Protein AF-A0A4V3A5I4-F1 (afdb_monomer_lite)

Sequence (228 aa):
MSAGDNVRNELSEIGFSGAKYTRLRTVLQQARDGVLAADWRDHLVTQYDGSDPRLRVQADAEFTALTALQNMPPAPWEPGEAPNWKAALDSWYVTARNLHGEYFLSNMEQMCKQLAVGEKILRLPSESGGLDQGYVIGTVADADRMRDKGRRLHTHQYIVERTRLTAYYLAGLAAGGLDVDWVSWYRAEAATWPEDQPDRARVEQGLTRAPFRAVMQKLPGYWRAPTP

Secondary structure (DSSP, 8-state):
--HHHHHHHHHHHHHHHHHHHHHHHHHHHHHHHT---TTTTTT---S--S-SGGGHHHHHHHHHHHHHHHTSPP-TTSTTT-SSHHHHHHHHHHHHHHHHHHHHHHHHHHHHHHHHHHHHHTHHHHHHT---HHHIIIIIHHHHHHHHHHHHHHHHHHHHHHHHHHHHHHHHHHHTT----HHHHHHHHHHTS-TT-HHHHHHHHHHHSHHHHHHHS---GGGS----

Structure (mmCIF, N/CA/C/O backbone):
data_AF-A0A4V3A5I4-F1
#
_entry.id   AF-A0A4V3A5I4-F1
#
loop_
_atom_site.group_PDB
_atom_site.id
_atom_site.type_symbol
_atom_site.label_atom_id
_atom_site.label_alt_id
_atom_site.label_comp_id
_atom_site.label_asym_id
_atom_site.label_entity_id
_atom_site.label_seq_id
_atom_site.pdbx_PDB_ins_code
_atom_site.Cartn_x
_atom_site.Cartn_y
_atom_site.Cartn_z
_atom_site.occupancy
_atom_site.B_iso_or_equiv
_atom_site.auth_seq_id
_atom_site.auth_comp_id
_atom_site.auth_asym_id
_atom_site.auth_atom_id
_atom_site.pdbx_PDB_model_num
ATOM 1 N N . MET A 1 1 ? 30.340 15.214 -11.565 1.00 50.59 1 MET A N 1
ATOM 2 C CA . MET A 1 1 ? 29.638 13.942 -11.293 1.00 50.59 1 MET A CA 1
ATOM 3 C C . MET A 1 1 ? 29.855 13.027 -12.482 1.00 50.59 1 MET A C 1
ATOM 5 O O . MET A 1 1 ? 29.590 13.465 -13.596 1.00 50.59 1 MET A O 1
ATOM 9 N N . SER A 1 2 ? 30.411 11.831 -12.282 1.00 66.62 2 SER A N 1
ATOM 10 C CA . SER A 1 2 ? 30.611 10.881 -13.383 1.00 66.62 2 SER A CA 1
ATOM 11 C C . SER A 1 2 ? 29.296 10.171 -13.739 1.00 66.62 2 SER A C 1
ATOM 13 O O . SER A 1 2 ? 28.376 10.116 -12.923 1.00 66.62 2 SER A O 1
ATOM 15 N N . ALA A 1 3 ? 29.196 9.596 -14.942 1.00 58.84 3 ALA A N 1
ATOM 16 C CA . ALA A 1 3 ? 28.030 8.796 -15.339 1.00 58.84 3 ALA A CA 1
ATOM 17 C C . ALA A 1 3 ? 27.798 7.587 -14.404 1.00 58.84 3 ALA A C 1
ATOM 19 O O . ALA A 1 3 ? 26.655 7.195 -14.180 1.00 58.84 3 ALA A O 1
ATOM 20 N N . GLY A 1 4 ? 28.869 7.041 -13.813 1.00 56.59 4 GLY A N 1
ATOM 21 C CA . GLY A 1 4 ? 28.789 5.962 -12.825 1.00 56.59 4 GLY A CA 1
ATOM 22 C C . GLY A 1 4 ? 28.195 6.403 -11.484 1.00 56.59 4 GLY A C 1
ATOM 23 O O . GLY A 1 4 ? 27.440 5.643 -10.880 1.00 56.59 4 GLY A O 1
ATOM 24 N N . ASP A 1 5 ? 28.467 7.637 -11.048 1.00 63.81 5 ASP A N 1
ATOM 25 C CA . ASP A 1 5 ? 27.893 8.188 -9.810 1.00 63.81 5 ASP A CA 1
ATOM 26 C C . ASP A 1 5 ? 26.388 8.437 -9.960 1.00 63.81 5 ASP A C 1
ATOM 28 O O . ASP A 1 5 ? 25.620 8.180 -9.036 1.00 63.81 5 ASP A O 1
ATOM 32 N N . ASN A 1 6 ? 25.952 8.874 -11.147 1.00 66.81 6 ASN A N 1
ATOM 33 C CA . ASN A 1 6 ? 24.539 9.129 -11.420 1.00 66.81 6 ASN A CA 1
ATOM 34 C C . ASN A 1 6 ? 23.709 7.833 -11.414 1.00 66.81 6 ASN A C 1
ATOM 36 O O . ASN A 1 6 ? 22.670 7.771 -10.766 1.00 66.81 6 ASN A O 1
ATOM 40 N N . VAL A 1 7 ? 24.212 6.766 -12.050 1.00 63.97 7 VAL A N 1
ATOM 41 C CA . VAL A 1 7 ? 23.551 5.445 -12.044 1.00 63.97 7 VAL A CA 1
ATOM 42 C C . VAL A 1 7 ? 23.481 4.861 -10.630 1.00 63.97 7 VAL A C 1
ATOM 44 O O . VAL A 1 7 ? 22.473 4.266 -10.256 1.00 63.97 7 VAL A O 1
ATOM 47 N N . ARG A 1 8 ? 24.530 5.036 -9.816 1.00 65.69 8 ARG A N 1
ATOM 48 C CA . ARG A 1 8 ? 24.535 4.559 -8.426 1.00 65.69 8 ARG A CA 1
ATOM 49 C C . ARG A 1 8 ? 23.506 5.296 -7.564 1.00 65.69 8 ARG A C 1
ATOM 51 O O . ARG A 1 8 ? 22.817 4.642 -6.785 1.00 65.69 8 ARG A O 1
ATOM 58 N N . ASN A 1 9 ? 23.381 6.613 -7.720 1.00 73.06 9 ASN A N 1
ATOM 59 C CA . ASN A 1 9 ? 22.381 7.405 -7.001 1.00 73.06 9 ASN A CA 1
ATOM 60 C C . ASN A 1 9 ? 20.953 7.007 -7.396 1.00 73.06 9 ASN A C 1
ATOM 62 O O . ASN A 1 9 ? 20.140 6.749 -6.515 1.00 73.06 9 ASN A O 1
ATOM 66 N N . GLU A 1 10 ? 20.673 6.849 -8.693 1.00 71.06 10 GLU A N 1
ATOM 67 C CA . GLU A 1 10 ? 19.360 6.393 -9.174 1.00 71.06 10 GLU A CA 1
ATOM 68 C C . GLU A 1 10 ? 19.000 4.996 -8.634 1.00 71.06 10 GLU A C 1
ATOM 70 O O . GLU A 1 10 ? 17.888 4.776 -8.155 1.00 71.06 10 GLU A O 1
ATOM 75 N N . LEU A 1 11 ? 19.945 4.047 -8.646 1.00 69.94 11 LEU A N 1
ATOM 76 C CA . LEU A 1 11 ? 19.731 2.709 -8.078 1.00 69.94 11 LEU A CA 1
ATOM 77 C C . LEU A 1 11 ? 19.474 2.745 -6.564 1.00 69.94 11 LEU A C 1
ATOM 79 O O . LEU A 1 11 ? 18.664 1.960 -6.067 1.00 69.94 11 LEU A O 1
ATOM 83 N N . SER A 1 12 ? 20.135 3.656 -5.849 1.00 78.56 12 SER A N 1
ATOM 84 C CA . SER A 1 12 ? 19.925 3.869 -4.416 1.00 78.56 12 SER A CA 1
ATOM 85 C C . SER A 1 12 ? 18.534 4.444 -4.127 1.00 78.56 12 SER A C 1
ATOM 87 O O . SER A 1 12 ? 17.826 3.925 -3.268 1.00 78.56 12 SER A O 1
ATOM 89 N N . GLU A 1 13 ? 18.083 5.442 -4.894 1.00 82.81 13 GLU A N 1
ATOM 90 C CA . GLU A 1 13 ? 16.742 6.035 -4.763 1.00 82.81 13 GLU A CA 1
ATOM 91 C C . GLU A 1 13 ? 15.628 5.007 -5.011 1.00 82.81 13 GLU A C 1
ATOM 93 O O . GLU A 1 13 ? 14.669 4.922 -4.240 1.00 82.81 13 GLU A O 1
ATOM 98 N N . ILE A 1 14 ? 15.769 4.174 -6.048 1.00 81.50 14 ILE A N 1
ATOM 99 C CA . ILE A 1 14 ? 14.811 3.098 -6.349 1.00 81.50 14 ILE A CA 1
ATOM 100 C C . ILE A 1 14 ? 14.791 2.066 -5.222 1.00 81.50 14 ILE A C 1
ATOM 102 O O . ILE A 1 14 ? 13.716 1.668 -4.759 1.00 81.50 14 ILE A O 1
ATOM 106 N N . GLY A 1 15 ? 15.978 1.635 -4.784 1.00 84.38 15 GLY A N 1
ATOM 107 C CA . GLY A 1 15 ? 16.130 0.701 -3.675 1.00 84.38 15 GLY A CA 1
ATOM 108 C C . GLY A 1 15 ? 15.464 1.233 -2.409 1.00 84.38 15 GLY A C 1
ATOM 109 O O . GLY A 1 15 ? 14.700 0.514 -1.768 1.00 84.38 15 GLY A O 1
ATOM 110 N N . PHE A 1 16 ? 15.669 2.516 -2.109 1.00 90.56 16 PHE A N 1
ATOM 111 C CA . PHE A 1 16 ? 15.118 3.186 -0.940 1.00 90.56 16 PHE A CA 1
ATOM 112 C C . PHE A 1 16 ? 13.589 3.244 -1.004 1.00 90.56 16 PHE A C 1
ATOM 114 O O . PHE A 1 16 ? 12.919 2.772 -0.082 1.00 90.56 16 PHE A O 1
ATOM 121 N N . SER A 1 17 ? 13.023 3.758 -2.101 1.00 91.31 17 SER A N 1
ATOM 122 C CA . SER A 1 17 ? 11.569 3.865 -2.283 1.00 91.31 17 SER A CA 1
ATOM 123 C C . SER A 1 17 ? 10.885 2.498 -2.216 1.00 91.31 17 SER A C 1
ATOM 125 O O . SER A 1 17 ? 9.853 2.351 -1.556 1.00 91.31 17 SER A O 1
ATOM 127 N N . GLY A 1 18 ? 11.470 1.477 -2.851 1.00 91.44 18 GLY A N 1
ATOM 128 C CA . GLY A 1 18 ? 10.960 0.105 -2.822 1.00 91.44 18 GLY A CA 1
ATOM 129 C C . GLY A 1 18 ? 11.027 -0.541 -1.439 1.00 91.44 18 GLY A C 1
ATOM 130 O O . GLY A 1 18 ? 10.044 -1.147 -0.995 1.00 91.44 18 GLY A O 1
ATOM 131 N N . ALA A 1 19 ? 12.149 -0.381 -0.733 1.00 92.25 19 ALA A N 1
ATOM 132 C CA . ALA A 1 19 ? 12.328 -0.895 0.620 1.00 92.25 19 ALA A CA 1
ATOM 133 C C . ALA A 1 19 ? 11.359 -0.220 1.602 1.00 92.25 19 ALA A C 1
ATOM 135 O O . ALA A 1 19 ? 10.607 -0.910 2.298 1.00 92.25 19 ALA A O 1
ATOM 136 N N . LYS A 1 20 ? 11.289 1.120 1.592 1.00 94.88 20 LYS A N 1
ATOM 137 C CA . LYS A 1 20 ? 10.364 1.903 2.426 1.00 94.88 20 LYS A CA 1
ATOM 138 C C . LYS A 1 20 ? 8.914 1.482 2.184 1.00 94.88 20 LYS A C 1
ATOM 140 O O . LYS A 1 20 ? 8.205 1.179 3.143 1.00 94.88 20 LYS A O 1
ATOM 145 N N . TYR A 1 21 ? 8.487 1.410 0.918 1.00 95.25 21 TYR A N 1
ATOM 146 C CA . TYR A 1 21 ? 7.134 0.982 0.552 1.00 95.25 21 TYR A CA 1
ATOM 147 C C . TYR A 1 21 ? 6.816 -0.417 1.083 1.00 95.25 21 TYR A C 1
ATOM 149 O O . TYR A 1 21 ? 5.801 -0.612 1.748 1.00 95.25 21 TYR A O 1
ATOM 157 N N . THR A 1 22 ? 7.699 -1.388 0.843 1.00 93.50 22 THR A N 1
ATOM 158 C CA . THR A 1 22 ? 7.480 -2.788 1.233 1.00 93.50 22 THR A CA 1
ATOM 159 C C . THR A 1 22 ? 7.334 -2.947 2.746 1.00 93.50 22 THR A C 1
ATOM 161 O O . THR A 1 22 ? 6.415 -3.629 3.215 1.00 93.50 22 THR A O 1
ATOM 164 N N . ARG A 1 23 ? 8.218 -2.305 3.516 1.00 94.88 23 ARG A N 1
ATOM 165 C CA . ARG A 1 23 ? 8.232 -2.394 4.981 1.00 94.88 23 ARG A CA 1
ATOM 166 C C . ARG A 1 23 ? 7.038 -1.661 5.589 1.00 94.88 23 ARG A C 1
ATOM 168 O O . ARG A 1 23 ? 6.257 -2.282 6.307 1.00 94.88 23 ARG A O 1
ATOM 175 N N . LEU A 1 24 ? 6.821 -0.392 5.235 1.00 97.00 24 LEU A N 1
ATOM 176 C CA . LEU A 1 24 ? 5.735 0.390 5.829 1.00 97.00 24 LEU A CA 1
ATOM 177 C C . LEU A 1 24 ? 4.351 -0.121 5.411 1.00 97.00 24 LEU A C 1
ATOM 179 O O . LEU A 1 24 ? 3.441 -0.136 6.233 1.00 97.00 24 LEU A O 1
ATOM 183 N N . ARG A 1 25 ? 4.179 -0.635 4.185 1.00 97.12 25 ARG A N 1
ATOM 184 C CA . ARG A 1 25 ? 2.924 -1.296 3.784 1.00 97.12 25 ARG A CA 1
ATOM 185 C C . ARG A 1 25 ? 2.611 -2.497 4.679 1.00 97.12 25 ARG A C 1
ATOM 187 O O . ARG A 1 25 ? 1.456 -2.708 5.030 1.00 97.12 25 ARG A O 1
ATOM 194 N N . THR A 1 26 ? 3.631 -3.268 5.057 1.00 96.50 26 THR A N 1
ATOM 195 C CA . THR A 1 26 ? 3.473 -4.422 5.955 1.00 96.50 26 THR A CA 1
ATOM 196 C C . THR A 1 26 ? 3.079 -3.973 7.361 1.00 96.50 26 THR A C 1
ATOM 198 O O . THR A 1 26 ? 2.118 -4.502 7.914 1.00 96.50 26 THR A O 1
ATOM 201 N N . VAL A 1 27 ? 3.750 -2.950 7.897 1.00 97.94 27 VAL A N 1
ATOM 202 C CA . VAL A 1 27 ? 3.421 -2.331 9.193 1.00 97.94 27 VAL A CA 1
ATOM 203 C C . VAL A 1 27 ? 1.984 -1.807 9.208 1.00 97.94 27 VAL A C 1
ATOM 205 O O . VAL A 1 27 ? 1.216 -2.128 10.108 1.00 97.94 27 VAL A O 1
ATOM 208 N N . LEU A 1 28 ? 1.569 -1.072 8.173 1.00 98.31 28 LEU A N 1
ATOM 209 C CA . LEU A 1 28 ? 0.205 -0.552 8.054 1.00 98.31 28 LEU A CA 1
ATOM 210 C C . LEU A 1 28 ? -0.837 -1.668 7.919 1.00 98.31 28 LEU A C 1
ATOM 212 O O . LEU A 1 28 ? -1.951 -1.528 8.425 1.00 98.31 28 LEU A O 1
ATOM 216 N N . GLN A 1 29 ? -0.503 -2.778 7.257 1.00 97.75 29 GLN A N 1
ATOM 217 C CA . GLN A 1 29 ? -1.388 -3.940 7.189 1.00 97.75 29 GLN A CA 1
ATOM 218 C C . GLN A 1 29 ? -1.528 -4.604 8.566 1.00 97.75 29 GLN A C 1
ATOM 220 O O . GLN A 1 29 ? -2.649 -4.845 9.006 1.00 97.75 29 GLN A O 1
ATOM 225 N N . GLN A 1 30 ? -0.423 -4.813 9.287 1.00 97.81 30 GLN A N 1
ATOM 226 C CA . GLN A 1 30 ? -0.441 -5.312 10.667 1.00 97.81 30 GLN A CA 1
ATOM 227 C C . GLN A 1 30 ? -1.222 -4.380 11.602 1.00 97.81 30 GLN A C 1
ATOM 229 O O . GLN A 1 30 ? -1.965 -4.860 12.464 1.00 97.81 30 GLN A O 1
ATOM 234 N N . ALA A 1 31 ? -1.102 -3.061 11.401 1.00 97.75 31 ALA A N 1
ATOM 235 C CA . ALA A 1 31 ? -1.865 -2.061 12.135 1.00 97.75 31 ALA A CA 1
ATOM 236 C C . ALA A 1 31 ? -3.364 -2.282 11.913 1.00 97.75 31 ALA A C 1
ATOM 238 O O . ALA A 1 31 ? -4.129 -2.520 12.843 1.00 97.75 31 ALA A O 1
ATOM 239 N N . ARG A 1 32 ? -3.779 -2.327 10.642 1.00 97.38 32 ARG A N 1
ATOM 240 C CA . ARG A 1 32 ? -5.177 -2.537 10.254 1.00 97.38 32 ARG A CA 1
ATOM 241 C C . ARG A 1 32 ? -5.740 -3.874 10.722 1.00 97.38 32 ARG A C 1
ATOM 243 O O . ARG A 1 32 ? -6.943 -3.971 10.983 1.00 97.38 32 ARG A O 1
ATOM 250 N N . ASP A 1 33 ? -4.883 -4.886 10.814 1.00 95.94 33 ASP A N 1
ATOM 251 C CA . ASP A 1 33 ? -5.234 -6.217 11.287 1.00 95.94 33 ASP A CA 1
ATOM 252 C C . ASP A 1 33 ? -5.322 -6.337 12.807 1.00 95.94 33 ASP A C 1
ATOM 254 O O . ASP A 1 33 ? -5.921 -7.303 13.289 1.00 95.94 33 ASP A O 1
ATOM 258 N N . GLY A 1 34 ? -4.802 -5.351 13.542 1.00 95.81 34 GLY A N 1
ATOM 259 C CA . GLY A 1 34 ? -4.788 -5.324 14.999 1.00 95.81 34 GLY A CA 1
ATOM 260 C C . GLY A 1 34 ? -3.699 -6.190 15.624 1.00 95.81 34 GLY A C 1
ATOM 261 O O . GLY A 1 34 ? -3.840 -6.576 16.778 1.00 95.81 34 GLY A O 1
ATOM 262 N N . VAL A 1 35 ? -2.636 -6.496 14.875 1.00 96.56 35 VAL A N 1
ATOM 263 C CA . VAL A 1 35 ? -1.526 -7.366 15.314 1.00 96.56 35 VAL A CA 1
ATOM 264 C C . VAL A 1 35 ? -0.178 -6.644 15.368 1.00 96.56 35 VAL A C 1
ATOM 266 O O . VAL A 1 35 ? 0.842 -7.268 15.640 1.00 96.56 35 VAL A O 1
ATOM 269 N N . LEU A 1 36 ? -0.160 -5.341 15.082 1.00 97.25 36 LEU A N 1
ATOM 270 C CA . LEU A 1 36 ? 1.042 -4.523 15.196 1.00 97.25 36 LEU A CA 1
ATOM 271 C C . LEU A 1 36 ? 1.484 -4.403 16.660 1.00 97.25 36 LEU A C 1
ATOM 273 O O . LEU A 1 36 ? 0.681 -4.043 17.521 1.00 97.25 36 LEU A O 1
ATOM 277 N N . ALA A 1 37 ? 2.760 -4.685 16.914 1.00 95.94 37 ALA A N 1
ATOM 278 C CA . ALA A 1 37 ? 3.375 -4.500 18.222 1.00 95.94 37 ALA A CA 1
ATOM 279 C C . ALA A 1 37 ? 3.617 -3.006 18.513 1.00 95.94 37 ALA A C 1
ATOM 281 O O . ALA A 1 37 ? 3.845 -2.222 17.593 1.00 95.94 37 ALA A O 1
ATOM 282 N N . ALA A 1 38 ? 3.568 -2.599 19.784 1.00 94.06 38 ALA A N 1
ATOM 283 C CA . ALA A 1 38 ? 3.800 -1.201 20.169 1.00 94.06 38 ALA A CA 1
ATOM 284 C C . ALA A 1 38 ? 5.242 -0.741 19.865 1.00 94.06 38 ALA A C 1
ATOM 286 O O . ALA A 1 38 ? 5.470 0.405 19.494 1.00 94.06 38 ALA A O 1
ATOM 287 N N . ASP A 1 39 ? 6.196 -1.665 19.939 1.00 95.00 39 ASP A N 1
ATOM 288 C CA . ASP A 1 39 ? 7.626 -1.512 19.658 1.00 95.00 39 ASP A CA 1
ATOM 289 C C . ASP A 1 39 ? 7.996 -1.895 18.212 1.00 95.00 39 ASP A C 1
ATOM 291 O O . ASP A 1 39 ? 9.133 -2.248 17.918 1.00 95.00 39 ASP A O 1
ATOM 295 N N . TRP A 1 40 ? 7.055 -1.821 17.260 1.00 96.38 40 TRP A N 1
ATOM 296 C CA . TRP A 1 40 ? 7.268 -2.301 15.884 1.00 96.38 40 TRP A CA 1
ATOM 297 C C . TRP A 1 40 ? 8.503 -1.719 15.178 1.00 96.38 40 TRP A C 1
ATOM 299 O O . TRP A 1 40 ? 9.042 -2.361 14.273 1.00 96.38 40 TRP A O 1
ATOM 309 N N . ARG A 1 41 ? 8.956 -0.523 15.577 1.00 96.00 41 ARG A N 1
ATOM 310 C CA . ARG A 1 41 ? 10.174 0.120 15.057 1.00 96.00 41 ARG A CA 1
ATOM 311 C C . ARG A 1 41 ? 11.441 -0.679 15.381 1.00 96.00 41 ARG A C 1
ATOM 313 O O . ARG A 1 41 ? 12.358 -0.703 14.558 1.00 96.00 41 ARG A O 1
ATOM 320 N N . ASP A 1 42 ? 11.459 -1.372 16.515 1.00 94.06 42 ASP A N 1
ATOM 321 C CA . ASP A 1 42 ? 12.585 -2.191 16.979 1.00 94.06 42 ASP A CA 1
ATOM 322 C C . ASP A 1 42 ? 12.622 -3.561 16.287 1.00 94.06 42 ASP A C 1
ATOM 324 O O . ASP A 1 42 ? 13.647 -4.238 16.266 1.00 94.06 42 ASP A O 1
ATOM 328 N N . HIS A 1 43 ? 11.513 -3.960 15.656 1.00 91.44 43 HIS A N 1
ATOM 329 C CA . HIS A 1 43 ? 11.374 -5.228 14.936 1.00 91.44 43 HIS A CA 1
ATOM 330 C C . HIS A 1 43 ? 11.630 -5.106 13.425 1.00 91.44 43 HIS A C 1
ATOM 332 O O . HIS A 1 43 ? 11.434 -6.068 12.675 1.00 91.44 43 HIS A O 1
ATOM 338 N N . LEU A 1 44 ? 12.056 -3.933 12.949 1.00 91.44 44 LEU A N 1
ATOM 339 C CA . LEU A 1 44 ? 12.413 -3.733 11.549 1.00 91.44 44 LEU A CA 1
ATOM 340 C C . LEU A 1 44 ? 13.751 -4.412 11.229 1.00 91.44 44 LEU A C 1
ATOM 342 O O . LEU A 1 44 ? 14.772 -4.125 11.846 1.00 91.44 44 LEU A O 1
ATOM 346 N N . VAL A 1 45 ? 13.747 -5.274 10.211 1.00 87.19 45 VAL A N 1
ATOM 347 C CA . VAL A 1 45 ? 14.933 -6.016 9.756 1.00 87.19 45 VAL A CA 1
ATOM 348 C C . VAL A 1 45 ? 15.249 -5.730 8.288 1.00 87.19 45 VAL A C 1
ATOM 350 O O . VAL A 1 45 ? 14.346 -5.501 7.470 1.00 87.19 45 VAL A O 1
ATOM 353 N N . THR A 1 46 ? 16.541 -5.724 7.952 1.00 83.88 46 THR A N 1
ATOM 354 C CA . THR A 1 46 ? 17.002 -5.692 6.560 1.00 83.88 46 THR A CA 1
ATOM 355 C C . THR A 1 46 ? 16.830 -7.072 5.927 1.00 83.88 46 THR A C 1
ATOM 357 O O . THR A 1 46 ? 16.874 -8.102 6.598 1.00 83.88 46 THR A O 1
ATOM 360 N N . GLN A 1 47 ? 16.595 -7.099 4.621 1.00 81.06 47 GLN A N 1
ATOM 361 C CA . GLN A 1 47 ? 16.638 -8.315 3.812 1.00 81.06 47 GLN A CA 1
A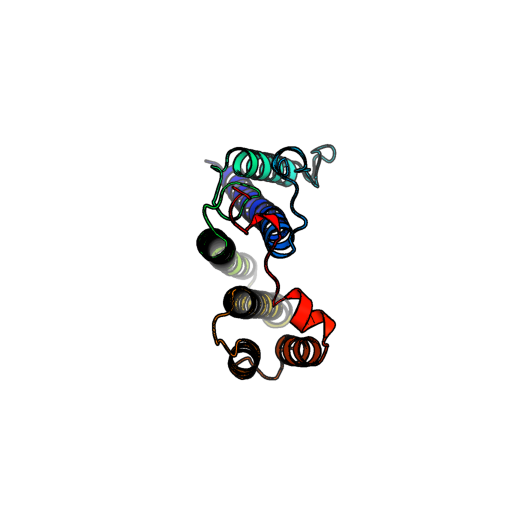TOM 362 C C . GLN A 1 47 ? 18.051 -8.569 3.280 1.00 81.06 47 GLN A C 1
ATOM 364 O O . GLN A 1 47 ? 18.422 -9.722 3.069 1.00 81.06 47 GLN A O 1
ATOM 369 N N . TYR A 1 48 ? 18.829 -7.507 3.070 1.00 81.31 48 TYR A N 1
ATOM 370 C CA . TYR A 1 48 ? 20.222 -7.571 2.654 1.00 81.31 48 TYR A CA 1
ATOM 371 C C . TYR A 1 48 ? 21.112 -7.028 3.773 1.00 81.31 48 TYR A C 1
ATOM 373 O O . TYR A 1 48 ? 20.970 -5.887 4.208 1.00 81.31 48 TYR A O 1
ATOM 381 N N . ASP A 1 49 ? 22.049 -7.849 4.239 1.00 78.75 49 ASP A N 1
ATOM 382 C CA . ASP A 1 49 ? 23.009 -7.505 5.297 1.00 78.75 49 ASP A CA 1
ATOM 383 C C . ASP A 1 49 ? 24.310 -6.880 4.755 1.00 78.75 49 ASP A C 1
ATOM 385 O O . ASP A 1 49 ? 25.210 -6.538 5.517 1.00 78.75 49 ASP A O 1
ATOM 389 N N . GLY A 1 50 ? 24.416 -6.731 3.429 1.00 81.94 50 GLY A N 1
ATOM 390 C CA . GLY A 1 50 ? 25.593 -6.178 2.758 1.00 81.94 50 GLY A CA 1
ATOM 391 C C . GLY A 1 50 ? 26.784 -7.138 2.665 1.00 81.94 50 GLY A C 1
ATOM 392 O O . GLY A 1 50 ? 27.857 -6.716 2.235 1.00 81.94 50 GLY A O 1
ATOM 393 N N . SER A 1 51 ? 26.613 -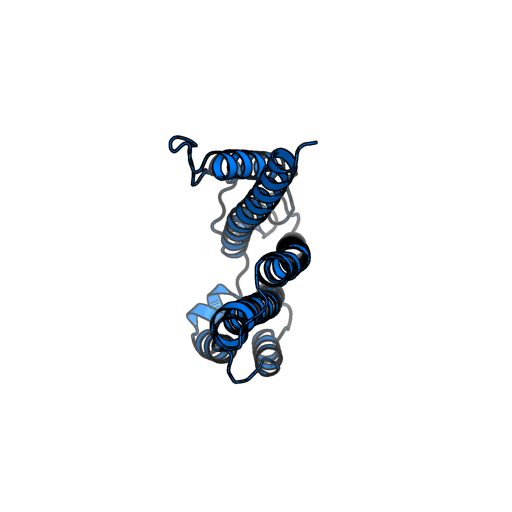8.415 3.026 1.00 86.81 51 SER A N 1
ATOM 394 C CA . SER A 1 51 ? 27.669 -9.431 2.930 1.00 86.81 51 SER A CA 1
ATOM 395 C C . SER A 1 51 ? 28.060 -9.761 1.483 1.00 86.81 51 SER A C 1
ATOM 397 O O . SER A 1 51 ? 29.232 -10.025 1.218 1.00 86.81 51 SER A O 1
ATOM 399 N N . ASP A 1 52 ? 27.113 -9.695 0.537 1.00 86.31 52 ASP A N 1
ATOM 400 C CA . ASP A 1 52 ? 27.382 -9.815 -0.901 1.00 86.31 52 ASP A CA 1
ATOM 401 C C . ASP A 1 52 ? 27.742 -8.439 -1.503 1.00 86.31 52 ASP A C 1
ATOM 403 O O . ASP A 1 52 ? 26.874 -7.560 -1.596 1.00 86.31 52 ASP A O 1
ATOM 407 N N . PRO A 1 53 ? 28.981 -8.240 -2.003 1.00 86.94 53 PRO A N 1
ATOM 408 C CA . PRO A 1 53 ? 29.393 -6.991 -2.642 1.00 86.94 53 PRO A CA 1
ATOM 409 C C . PRO A 1 53 ? 28.511 -6.564 -3.824 1.00 86.94 53 PRO A C 1
ATOM 411 O O . PRO A 1 53 ? 28.442 -5.375 -4.136 1.00 86.94 53 PRO A O 1
ATOM 414 N N . ARG A 1 54 ? 27.828 -7.508 -4.486 1.00 84.81 54 ARG A N 1
ATOM 415 C CA . ARG A 1 54 ? 26.926 -7.237 -5.618 1.00 84.81 54 ARG A CA 1
ATOM 416 C C . ARG A 1 54 ? 25.628 -6.557 -5.191 1.00 84.81 54 ARG A C 1
ATOM 418 O O . ARG A 1 54 ? 25.003 -5.900 -6.017 1.00 84.81 54 ARG A O 1
ATOM 425 N N . LEU A 1 55 ? 25.238 -6.707 -3.925 1.00 85.25 55 LEU A N 1
ATOM 426 C CA . LEU A 1 55 ? 23.993 -6.183 -3.359 1.00 85.25 55 LEU A CA 1
ATOM 427 C C . LEU A 1 55 ? 24.223 -4.973 -2.450 1.00 85.25 55 LEU A C 1
ATOM 429 O O . LEU A 1 55 ? 23.311 -4.532 -1.756 1.00 85.25 55 LEU A O 1
ATOM 433 N N . ARG A 1 56 ? 25.438 -4.416 -2.447 1.00 86.19 56 ARG A N 1
ATOM 434 C CA . ARG A 1 56 ? 25.817 -3.341 -1.527 1.00 86.19 56 ARG A CA 1
ATOM 435 C C . ARG A 1 56 ? 24.945 -2.092 -1.670 1.00 86.19 56 ARG A C 1
ATOM 437 O O . ARG A 1 56 ? 24.515 -1.546 -0.667 1.00 86.19 56 ARG A O 1
ATOM 444 N N . VAL A 1 57 ? 24.617 -1.691 -2.901 1.00 84.75 57 VAL A N 1
ATOM 445 C CA . VAL A 1 57 ? 23.733 -0.534 -3.150 1.00 84.75 57 VAL A CA 1
ATOM 446 C C . VAL A 1 57 ? 22.332 -0.780 -2.582 1.00 84.75 57 VAL A C 1
ATOM 448 O O . VAL A 1 57 ? 21.728 0.118 -2.006 1.00 84.75 57 VAL A O 1
ATOM 451 N N . GLN A 1 58 ? 21.820 -2.005 -2.710 1.00 84.81 58 GLN A N 1
ATOM 452 C CA . GLN A 1 58 ? 20.525 -2.398 -2.165 1.00 84.81 58 GLN A CA 1
ATOM 453 C C . GLN A 1 58 ? 20.557 -2.429 -0.635 1.00 84.81 58 GLN A C 1
ATOM 455 O O . GLN A 1 58 ? 19.631 -1.920 -0.014 1.00 84.81 58 GLN A O 1
ATOM 460 N N . ALA A 1 59 ? 21.620 -2.967 -0.035 1.00 87.75 59 ALA A N 1
ATOM 461 C CA . ALA A 1 59 ? 21.799 -2.983 1.414 1.00 87.75 59 ALA A CA 1
ATOM 462 C C . ALA A 1 59 ? 21.872 -1.558 2.001 1.00 87.75 59 ALA A C 1
ATOM 464 O O . ALA A 1 59 ? 21.175 -1.260 2.970 1.00 87.75 59 ALA A O 1
ATOM 465 N N . ASP A 1 60 ? 22.628 -0.652 1.370 1.00 88.75 60 ASP A N 1
ATOM 466 C CA . ASP A 1 60 ? 22.722 0.758 1.781 1.00 88.75 60 ASP A CA 1
ATOM 467 C C . ASP A 1 60 ? 21.350 1.463 1.700 1.00 88.75 60 ASP A C 1
ATOM 469 O O . ASP A 1 60 ? 20.950 2.215 2.599 1.00 88.75 60 ASP A O 1
ATOM 473 N N . ALA A 1 61 ? 20.593 1.187 0.635 1.00 89.50 61 ALA A N 1
ATOM 474 C CA . ALA A 1 61 ? 19.255 1.732 0.441 1.00 89.50 61 ALA A CA 1
ATOM 475 C C . ALA A 1 61 ? 18.237 1.174 1.454 1.00 89.50 61 ALA A C 1
ATOM 477 O O . ALA A 1 61 ? 17.399 1.922 1.964 1.00 89.50 61 ALA A O 1
ATOM 478 N N . GLU A 1 62 ? 18.328 -0.115 1.800 1.00 90.44 62 GLU A N 1
ATOM 479 C CA . GLU A 1 62 ? 17.517 -0.719 2.860 1.00 90.44 62 GLU A CA 1
ATOM 480 C C . GLU A 1 62 ? 17.823 -0.118 4.227 1.00 90.44 62 GLU A C 1
ATOM 482 O O . GLU A 1 62 ? 16.896 0.244 4.949 1.00 90.44 62 GLU A O 1
ATOM 487 N N . PHE A 1 63 ? 19.101 0.040 4.572 1.00 90.50 63 PHE A N 1
ATOM 488 C CA . PHE A 1 63 ? 19.505 0.648 5.837 1.00 90.50 63 PHE A CA 1
ATOM 489 C C . PHE A 1 63 ? 18.960 2.077 5.972 1.00 90.50 63 PHE A C 1
ATOM 491 O O . PHE A 1 63 ? 18.422 2.461 7.016 1.00 90.50 63 PHE A O 1
ATOM 498 N N . THR A 1 64 ? 19.020 2.848 4.883 1.00 92.19 64 THR A N 1
ATOM 499 C CA . THR A 1 64 ? 18.455 4.202 4.820 1.00 92.19 64 THR A CA 1
ATOM 500 C C . THR A 1 64 ? 16.932 4.182 4.983 1.00 92.19 64 THR A C 1
ATOM 502 O O . THR A 1 64 ? 16.380 4.986 5.735 1.00 92.19 64 THR A O 1
ATOM 505 N N . ALA A 1 65 ? 16.238 3.246 4.328 1.00 93.38 65 ALA A N 1
ATOM 506 C CA . ALA A 1 65 ? 14.792 3.085 4.468 1.00 93.38 65 ALA A CA 1
ATOM 507 C C . ALA A 1 65 ? 14.396 2.724 5.906 1.00 93.38 65 ALA A C 1
ATOM 509 O O . ALA A 1 65 ? 13.477 3.331 6.449 1.00 93.38 65 ALA A O 1
ATOM 510 N N . LEU A 1 66 ? 15.105 1.792 6.548 1.00 93.81 66 LEU A N 1
ATOM 511 C CA . LEU A 1 66 ? 14.864 1.414 7.942 1.00 93.81 66 LEU A CA 1
ATOM 512 C C . LEU A 1 66 ? 15.068 2.594 8.887 1.00 93.81 66 LEU A C 1
ATOM 514 O O . LEU A 1 66 ? 14.182 2.888 9.684 1.00 93.81 66 LEU A O 1
ATOM 518 N N . THR A 1 67 ? 16.180 3.314 8.735 1.00 93.25 67 THR A N 1
ATOM 519 C CA . THR A 1 67 ? 16.472 4.509 9.536 1.00 93.25 67 THR A CA 1
ATOM 520 C C . THR A 1 67 ? 15.365 5.553 9.382 1.00 93.25 67 THR A C 1
ATOM 522 O O . THR A 1 67 ? 14.916 6.140 10.365 1.00 93.25 67 THR A O 1
ATOM 525 N N . ALA A 1 68 ? 14.871 5.773 8.160 1.00 94.12 68 ALA A N 1
ATOM 526 C CA . ALA A 1 68 ? 13.768 6.697 7.917 1.00 94.12 68 ALA A CA 1
ATOM 527 C C . ALA A 1 68 ? 12.468 6.252 8.610 1.00 94.12 68 ALA A C 1
ATOM 529 O O . ALA A 1 68 ? 11.765 7.094 9.161 1.00 94.12 68 ALA A O 1
ATOM 530 N N . LEU A 1 69 ? 12.158 4.950 8.609 1.00 95.81 69 LEU A N 1
ATOM 531 C CA . LEU A 1 69 ? 10.970 4.398 9.271 1.00 95.81 69 LEU A CA 1
ATOM 532 C C . LEU A 1 69 ? 11.072 4.447 10.801 1.00 95.81 69 LEU A C 1
ATOM 534 O O . LEU A 1 69 ? 10.100 4.807 11.458 1.00 95.81 69 LEU A O 1
ATOM 538 N N . GLN A 1 70 ? 12.241 4.141 11.365 1.00 95.50 70 GLN A N 1
ATOM 539 C CA . GLN A 1 70 ? 12.492 4.233 12.808 1.00 95.50 70 GLN A CA 1
ATOM 540 C C . GLN A 1 70 ? 12.330 5.666 13.322 1.00 95.50 70 GLN A C 1
ATOM 542 O O . GLN A 1 70 ? 11.796 5.878 14.404 1.00 95.50 70 GLN A O 1
ATOM 547 N N . ASN A 1 71 ? 12.721 6.655 12.516 1.00 94.31 71 ASN A N 1
ATOM 548 C CA . ASN A 1 71 ? 12.600 8.071 12.857 1.00 94.31 71 ASN A CA 1
ATOM 549 C C . ASN A 1 71 ? 11.246 8.694 12.471 1.00 94.31 71 ASN A C 1
ATOM 551 O O . ASN A 1 71 ? 11.071 9.905 12.619 1.00 94.31 71 ASN A O 1
ATOM 555 N N . MET A 1 72 ? 10.280 7.914 11.967 1.00 94.62 72 MET A N 1
ATOM 556 C CA . MET A 1 72 ? 8.938 8.439 11.710 1.00 94.62 72 MET A CA 1
ATOM 557 C C . MET A 1 72 ? 8.284 8.876 13.027 1.00 94.62 72 MET A C 1
ATOM 559 O O . MET A 1 72 ? 8.227 8.060 13.955 1.00 94.62 72 MET A O 1
ATOM 563 N N . PRO A 1 73 ? 7.725 10.101 13.099 1.00 96.12 73 PRO A N 1
ATOM 564 C CA . PRO A 1 73 ? 6.944 10.528 14.253 1.00 96.12 73 PRO A CA 1
ATOM 565 C C . PRO A 1 73 ? 5.815 9.533 14.555 1.00 96.12 73 PRO A C 1
ATOM 567 O O . PRO A 1 73 ? 5.236 9.001 13.600 1.00 96.12 73 PRO A O 1
ATOM 570 N N . PRO A 1 74 ? 5.484 9.299 15.838 1.00 96.00 74 PRO A N 1
ATOM 571 C CA . PRO A 1 74 ? 4.301 8.535 16.207 1.00 96.00 74 PRO A CA 1
ATOM 572 C C . PRO A 1 74 ? 3.051 9.095 15.526 1.00 96.00 74 PRO A C 1
ATOM 574 O O . PRO A 1 74 ? 2.855 10.313 15.453 1.00 96.00 74 PRO A O 1
ATOM 577 N N . ALA A 1 75 ? 2.220 8.206 14.993 1.00 96.69 75 ALA A N 1
ATOM 578 C CA . ALA A 1 75 ? 0.991 8.560 14.299 1.00 96.69 75 ALA A CA 1
ATOM 579 C C . ALA A 1 75 ? -0.237 7.921 14.967 1.00 96.69 75 ALA A C 1
ATOM 581 O O . ALA A 1 75 ? -0.143 6.809 15.475 1.00 96.69 75 ALA A O 1
ATOM 582 N N . PRO A 1 76 ? -1.430 8.542 14.895 1.00 97.00 76 PRO A N 1
ATOM 583 C CA . PRO A 1 76 ? -2.639 8.006 15.529 1.00 97.00 76 PRO A CA 1
ATOM 584 C C . PRO A 1 76 ? -3.032 6.573 15.129 1.00 97.00 76 PRO A C 1
ATOM 586 O O . PRO A 1 76 ? -3.764 5.915 15.858 1.00 97.00 76 PRO A O 1
ATOM 589 N N . TRP A 1 77 ? -2.604 6.067 13.970 1.00 97.56 77 TRP A N 1
ATOM 590 C CA . TRP A 1 77 ? -2.867 4.671 13.595 1.00 97.56 77 TRP A CA 1
ATOM 591 C C . TRP A 1 77 ? -2.048 3.653 14.400 1.00 97.56 77 TRP A C 1
ATOM 593 O O . TRP A 1 77 ? -2.311 2.451 14.312 1.00 97.56 77 TRP A O 1
ATOM 603 N N . GLU A 1 78 ? -1.059 4.100 15.163 1.00 97.19 78 GLU A N 1
ATOM 604 C CA . GLU A 1 78 ? -0.203 3.248 15.975 1.00 97.19 78 GLU A CA 1
ATOM 605 C C . GLU A 1 78 ? -0.876 2.832 17.295 1.00 97.19 78 GLU A C 1
ATOM 607 O O . GLU A 1 78 ? -1.817 3.491 17.757 1.00 97.19 78 GLU A O 1
ATOM 612 N N . PRO A 1 79 ? -0.433 1.724 17.919 1.00 95.88 79 PRO A N 1
ATOM 613 C CA . PRO A 1 79 ? -0.966 1.285 19.203 1.00 95.88 79 PRO A CA 1
ATOM 614 C C . PRO A 1 79 ? -0.831 2.357 20.292 1.00 95.88 79 PRO A C 1
ATOM 616 O O . PRO A 1 79 ? 0.273 2.753 20.638 1.00 95.88 79 PRO A O 1
ATOM 619 N N . GLY A 1 80 ? -1.961 2.790 20.861 1.00 91.94 80 GLY A N 1
ATOM 620 C CA . GLY A 1 80 ? -1.995 3.727 21.993 1.00 91.94 80 GLY A CA 1
ATOM 621 C C . GLY A 1 80 ? -1.929 5.217 21.639 1.00 91.94 80 GLY A C 1
ATOM 622 O O . GLY A 1 80 ? -2.140 6.042 22.522 1.00 91.94 80 GLY A O 1
ATOM 623 N N . GLU A 1 81 ? -1.712 5.577 20.373 1.00 94.56 81 GLU A N 1
ATOM 624 C CA . GLU A 1 81 ? -1.517 6.979 19.964 1.00 94.56 81 GLU A CA 1
ATOM 625 C C . GLU A 1 81 ? -2.826 7.717 19.635 1.00 94.56 81 GLU A C 1
ATOM 627 O O . GLU A 1 81 ? -2.917 8.943 19.723 1.00 94.56 81 GLU A O 1
ATOM 632 N N . ALA A 1 82 ? -3.868 6.994 19.218 1.00 93.12 82 ALA A N 1
ATOM 633 C CA . ALA A 1 82 ? -5.124 7.615 18.811 1.00 93.12 82 ALA A CA 1
ATOM 634 C C . ALA A 1 82 ? -6.050 7.953 19.992 1.00 93.12 82 ALA A C 1
ATOM 636 O O . ALA A 1 82 ? -6.315 7.100 20.838 1.00 93.12 82 ALA A O 1
ATOM 637 N N . PRO A 1 83 ? -6.708 9.130 19.969 1.00 91.06 83 PRO A N 1
ATOM 638 C CA . PRO A 1 83 ? -7.745 9.463 20.947 1.00 91.06 83 PRO A CA 1
ATOM 639 C C . PRO A 1 83 ? -9.033 8.649 20.751 1.00 91.06 83 PRO A C 1
ATOM 641 O O . PRO A 1 83 ? -9.834 8.511 21.672 1.00 91.06 83 PRO A O 1
ATOM 644 N N . ASN A 1 84 ? -9.287 8.155 19.537 1.00 93.44 84 ASN A N 1
ATOM 645 C CA . ASN A 1 84 ? -10.429 7.308 19.209 1.00 93.44 84 ASN A CA 1
ATOM 646 C C . ASN A 1 84 ? -10.197 6.554 17.893 1.00 93.44 84 ASN A C 1
ATOM 648 O O . ASN A 1 84 ? -9.318 6.895 17.097 1.00 93.44 84 ASN A O 1
ATOM 652 N N . TRP A 1 85 ? -11.057 5.571 17.629 1.00 95.69 85 TRP A N 1
ATOM 653 C CA . TRP A 1 85 ? -10.899 4.670 16.487 1.00 95.69 85 TRP A CA 1
ATOM 654 C C . TRP A 1 85 ? -11.001 5.381 15.143 1.00 95.69 85 TRP A C 1
ATOM 656 O O . TRP A 1 85 ? -10.377 4.950 14.176 1.00 95.69 85 TRP A O 1
ATOM 666 N N . LYS A 1 86 ? -11.774 6.471 15.074 1.00 96.88 86 LYS A N 1
ATOM 667 C CA . LYS A 1 86 ? -11.965 7.228 13.840 1.00 96.88 86 LYS A CA 1
ATOM 668 C C . LYS A 1 86 ? -10.694 7.988 13.482 1.00 96.88 86 LYS A C 1
ATOM 670 O O . LYS A 1 86 ? -10.261 7.912 12.339 1.00 96.88 86 LYS A O 1
ATOM 675 N N . ALA A 1 87 ? -10.059 8.632 14.462 1.00 97.00 87 ALA A N 1
ATOM 676 C CA . ALA A 1 87 ? -8.772 9.299 14.281 1.00 97.00 87 ALA A CA 1
ATOM 677 C C . ALA A 1 87 ? -7.672 8.312 13.849 1.00 97.00 87 ALA A C 1
ATOM 679 O O . ALA A 1 87 ? -6.904 8.613 12.934 1.00 97.00 87 ALA A O 1
ATOM 680 N N . ALA A 1 88 ? -7.638 7.116 14.446 1.00 98.00 88 ALA A N 1
ATOM 681 C CA . ALA A 1 88 ? -6.715 6.056 14.045 1.00 98.00 88 ALA A CA 1
ATOM 682 C C . ALA A 1 88 ? -6.949 5.603 12.596 1.00 98.00 88 ALA A C 1
ATOM 684 O O . ALA A 1 88 ? -6.014 5.532 11.800 1.00 98.00 88 ALA A O 1
ATOM 685 N N . LEU A 1 89 ? -8.210 5.338 12.240 1.00 98.38 89 LEU A N 1
ATOM 686 C CA . LEU A 1 89 ? -8.604 4.877 10.911 1.00 98.38 89 LEU A CA 1
ATOM 687 C C . LEU A 1 89 ? -8.320 5.927 9.824 1.00 98.38 89 LEU A C 1
ATOM 689 O O . LEU A 1 89 ? -7.848 5.570 8.743 1.00 98.38 89 LEU A O 1
ATOM 693 N N . ASP A 1 90 ? -8.577 7.205 10.109 1.00 98.50 90 ASP A N 1
ATOM 694 C CA . ASP A 1 90 ? -8.297 8.320 9.198 1.00 98.50 90 ASP A CA 1
ATOM 695 C C . ASP A 1 90 ? -6.800 8.475 8.967 1.00 98.50 90 ASP A C 1
ATOM 697 O O . ASP A 1 90 ? -6.346 8.533 7.822 1.00 98.50 90 ASP A O 1
ATOM 701 N N . SER A 1 91 ? -6.028 8.478 10.056 1.00 98.56 91 SER A N 1
ATOM 702 C CA . SER A 1 91 ? -4.573 8.540 9.993 1.00 98.56 91 SER A CA 1
ATOM 703 C C . SER A 1 91 ? -4.007 7.361 9.200 1.00 98.56 91 SER A C 1
ATOM 705 O O . SER A 1 91 ? -3.222 7.568 8.277 1.00 98.56 91 SER A O 1
ATOM 707 N N . TRP A 1 92 ? -4.480 6.140 9.471 1.00 98.69 92 TRP A N 1
ATOM 708 C CA . TRP A 1 92 ? -4.077 4.932 8.753 1.00 98.69 92 TRP A CA 1
ATOM 709 C C . TRP A 1 92 ? -4.341 5.052 7.250 1.00 98.69 92 TRP A C 1
ATOM 711 O O . TRP A 1 92 ? -3.456 4.786 6.435 1.00 98.69 92 TRP A O 1
ATOM 721 N N . TYR A 1 93 ? -5.553 5.471 6.874 1.00 98.75 93 TYR A N 1
ATOM 722 C CA . TYR A 1 93 ? -5.955 5.557 5.474 1.00 98.75 93 TYR A CA 1
ATOM 723 C C . TYR A 1 93 ? -5.134 6.596 4.711 1.00 98.75 93 TYR A C 1
ATOM 725 O O . TYR A 1 93 ? -4.645 6.304 3.617 1.00 98.75 93 TYR A O 1
ATOM 733 N N . VAL A 1 94 ? -4.934 7.781 5.295 1.00 98.62 94 VAL A N 1
ATOM 734 C CA . VAL A 1 94 ? -4.112 8.839 4.696 1.00 98.62 94 VAL A CA 1
ATOM 735 C C . VAL A 1 94 ? -2.671 8.366 4.527 1.00 98.62 94 VAL A C 1
ATOM 737 O O . VAL A 1 94 ? -2.129 8.465 3.426 1.00 98.62 94 VAL A O 1
ATOM 740 N N . THR A 1 95 ? -2.062 7.785 5.566 1.00 98.56 95 THR A N 1
ATOM 741 C CA . THR A 1 95 ? -0.685 7.279 5.489 1.00 98.56 95 THR A CA 1
ATOM 742 C C . THR A 1 95 ? -0.550 6.177 4.436 1.00 98.56 95 THR A C 1
ATOM 744 O O . THR A 1 95 ? 0.361 6.237 3.613 1.00 98.56 95 THR A O 1
ATOM 747 N N . ALA A 1 96 ? -1.475 5.213 4.384 1.00 98.50 96 ALA A N 1
ATOM 748 C CA . ALA A 1 96 ? -1.436 4.128 3.403 1.00 98.50 96 ALA A CA 1
ATOM 749 C C . ALA A 1 96 ? -1.623 4.621 1.960 1.00 98.50 96 ALA A C 1
ATOM 751 O O . ALA A 1 96 ? -0.912 4.183 1.051 1.00 98.50 96 ALA A O 1
ATOM 752 N N . ARG A 1 97 ? -2.554 5.558 1.734 1.00 98.00 97 ARG A N 1
ATOM 753 C CA . ARG A 1 97 ? -2.802 6.146 0.408 1.00 98.00 97 ARG A CA 1
ATOM 754 C C . ARG A 1 97 ? -1.622 6.976 -0.074 1.00 98.00 97 ARG A C 1
ATOM 756 O O . ARG A 1 97 ? -1.246 6.829 -1.237 1.00 98.00 97 ARG A O 1
ATOM 763 N N . ASN A 1 98 ? -1.040 7.795 0.800 1.00 97.56 98 ASN A N 1
ATOM 764 C CA . ASN A 1 98 ? 0.122 8.619 0.473 1.00 97.56 98 ASN A CA 1
ATOM 765 C C . ASN A 1 98 ? 1.336 7.747 0.170 1.00 97.56 98 ASN A C 1
ATOM 767 O O . ASN A 1 98 ? 1.916 7.892 -0.898 1.00 97.56 98 ASN A O 1
ATOM 771 N N . LEU A 1 99 ? 1.637 6.765 1.025 1.00 97.00 99 LEU A N 1
ATOM 772 C CA . LEU A 1 99 ? 2.726 5.814 0.804 1.00 97.00 99 LEU A CA 1
ATOM 773 C C . LEU A 1 99 ? 2.621 5.130 -0.565 1.00 97.00 99 LEU A C 1
ATOM 775 O O . LEU A 1 99 ? 3.602 5.016 -1.299 1.00 97.00 99 LEU A O 1
ATOM 779 N N . HIS A 1 100 ? 1.422 4.662 -0.916 1.00 97.06 100 HIS A N 1
ATOM 780 C CA . HIS A 1 100 ? 1.205 4.000 -2.193 1.00 97.06 100 HIS A CA 1
ATOM 781 C C . HIS A 1 100 ? 1.293 4.962 -3.388 1.00 97.06 100 HIS A C 1
ATOM 783 O O . HIS A 1 100 ? 1.830 4.594 -4.433 1.00 97.06 100 HIS A O 1
ATOM 789 N N . GLY A 1 101 ? 0.812 6.199 -3.230 1.00 96.50 101 GLY A N 1
ATOM 790 C CA . GLY A 1 101 ? 0.964 7.267 -4.219 1.00 96.50 101 GLY A CA 1
ATOM 791 C C . GLY A 1 101 ? 2.423 7.654 -4.456 1.00 96.50 101 GLY A C 1
ATOM 792 O O . GLY A 1 101 ? 2.855 7.677 -5.603 1.00 96.50 101 GLY A O 1
ATOM 793 N N . GLU A 1 102 ? 3.190 7.890 -3.392 1.00 94.38 102 GLU A N 1
ATOM 794 C CA . GLU A 1 102 ? 4.625 8.198 -3.443 1.00 94.38 102 GLU A CA 1
ATOM 795 C C . GLU A 1 102 ? 5.403 7.097 -4.170 1.00 94.38 102 GLU A C 1
ATOM 797 O O . GLU A 1 102 ? 6.178 7.379 -5.085 1.00 94.38 102 GLU A O 1
ATOM 802 N N . TYR A 1 103 ? 5.151 5.831 -3.824 1.00 94.12 103 TYR A N 1
ATOM 803 C CA . TYR A 1 103 ? 5.804 4.701 -4.482 1.00 94.12 103 TYR A CA 1
ATOM 804 C C . TYR A 1 103 ? 5.439 4.596 -5.968 1.00 94.12 103 TYR A C 1
ATOM 806 O O . TYR A 1 103 ? 6.298 4.318 -6.806 1.00 94.12 103 TYR A O 1
ATOM 814 N N . PHE A 1 104 ? 4.175 4.836 -6.322 1.00 94.12 104 PHE A N 1
ATOM 815 C CA . PHE A 1 104 ? 3.758 4.864 -7.721 1.00 94.12 104 PHE A CA 1
ATOM 816 C C . PHE A 1 104 ? 4.438 6.000 -8.495 1.00 94.12 104 PHE A C 1
ATOM 818 O O . PHE A 1 104 ? 4.967 5.755 -9.576 1.00 94.12 104 PHE A O 1
ATOM 825 N N . LEU A 1 105 ? 4.491 7.210 -7.932 1.00 92.25 105 LEU A N 1
ATOM 826 C CA . LEU A 1 105 ? 5.163 8.356 -8.550 1.00 92.25 105 LEU A CA 1
ATOM 827 C C . LEU A 1 105 ? 6.656 8.093 -8.764 1.00 92.25 105 LEU A C 1
ATOM 829 O O . LEU A 1 105 ? 7.146 8.305 -9.870 1.00 92.25 105 LEU A O 1
ATOM 833 N N . SER A 1 106 ? 7.352 7.558 -7.757 1.00 90.06 106 SER A N 1
ATOM 834 C CA . SER A 1 106 ? 8.771 7.196 -7.867 1.00 90.06 106 SER A CA 1
ATOM 835 C C . SER A 1 106 ? 9.012 6.156 -8.971 1.00 90.06 106 SER A C 1
ATOM 837 O O . SER A 1 106 ? 9.925 6.313 -9.782 1.00 90.06 106 SER A O 1
ATOM 839 N N . ASN A 1 107 ? 8.151 5.137 -9.085 1.00 88.81 107 ASN A N 1
ATOM 840 C CA . ASN A 1 107 ? 8.237 4.165 -10.180 1.00 88.81 107 ASN A CA 1
ATOM 841 C C . ASN A 1 107 ? 7.975 4.795 -11.553 1.00 88.81 107 ASN A C 1
ATOM 843 O O . ASN A 1 107 ? 8.666 4.471 -12.517 1.00 88.81 107 ASN A O 1
ATOM 847 N N . MET A 1 108 ? 6.986 5.683 -11.661 1.00 89.75 108 MET A N 1
ATOM 848 C CA . MET A 1 108 ? 6.674 6.360 -12.921 1.00 89.75 108 MET A CA 1
ATOM 849 C C . MET A 1 108 ? 7.811 7.283 -13.359 1.00 89.75 108 MET A C 1
ATOM 851 O O . MET A 1 108 ? 8.188 7.270 -14.529 1.00 89.75 108 MET A O 1
ATOM 855 N N . GLU A 1 109 ? 8.404 8.031 -12.428 1.00 88.88 109 GLU A N 1
ATOM 856 C CA . GLU A 1 109 ? 9.592 8.841 -12.694 1.00 88.88 109 GLU A CA 1
ATOM 857 C C . GLU A 1 109 ? 10.739 7.967 -13.215 1.00 88.88 109 GLU A C 1
ATOM 859 O O . GLU A 1 109 ? 11.358 8.288 -14.234 1.00 88.88 109 GLU A O 1
ATOM 864 N N . GLN A 1 110 ? 10.965 6.813 -12.584 1.00 82.75 110 GLN A N 1
ATOM 865 C CA . GLN A 1 110 ? 11.986 5.877 -13.030 1.00 82.75 110 GLN A CA 1
ATOM 866 C C . GLN A 1 110 ? 11.710 5.325 -14.433 1.00 82.75 110 GLN A C 1
ATOM 868 O O . GLN A 1 110 ? 12.624 5.223 -15.253 1.00 82.75 110 GLN A O 1
ATOM 873 N N . MET A 1 111 ? 10.458 4.999 -14.754 1.00 84.19 111 MET A N 1
ATOM 874 C CA . MET A 1 111 ? 10.087 4.565 -16.103 1.00 84.19 111 MET A CA 1
ATOM 875 C C . MET A 1 111 ? 10.330 5.660 -17.144 1.00 84.19 111 MET A C 1
ATOM 877 O O . MET A 1 111 ? 10.811 5.361 -18.237 1.00 84.19 111 MET A O 1
ATOM 881 N N . CYS A 1 112 ? 10.050 6.921 -16.812 1.00 84.69 112 CYS A N 1
ATOM 882 C CA . CYS A 1 112 ? 10.362 8.057 -17.677 1.00 84.69 112 CYS A CA 1
ATOM 883 C C . CYS A 1 112 ? 11.875 8.190 -17.913 1.00 84.69 112 CYS A C 1
ATOM 885 O O . CYS A 1 112 ? 12.300 8.364 -19.057 1.00 84.69 112 CYS A O 1
ATOM 887 N N . LYS A 1 113 ? 12.703 8.030 -16.870 1.00 82.38 113 LYS A N 1
ATOM 888 C CA . LYS A 1 113 ? 14.173 8.003 -16.999 1.00 82.38 113 LYS A CA 1
ATOM 889 C C . LYS A 1 113 ? 14.632 6.849 -17.903 1.00 82.38 113 LYS A C 1
ATOM 891 O O . LYS A 1 113 ? 15.464 7.048 -18.787 1.00 82.38 113 LYS A O 1
ATOM 896 N N . GLN A 1 114 ? 14.040 5.661 -17.757 1.00 75.56 114 GLN A N 1
ATOM 897 C CA . GLN A 1 114 ? 14.352 4.496 -18.594 1.00 75.56 114 GLN A CA 1
ATOM 898 C C . GLN A 1 114 ? 13.967 4.682 -20.065 1.00 75.56 114 GLN A C 1
ATOM 900 O O . GLN A 1 114 ? 14.707 4.226 -20.935 1.00 75.56 114 GLN A O 1
ATOM 905 N N . LEU A 1 115 ? 12.858 5.364 -20.368 1.00 76.62 115 LEU A N 1
ATOM 906 C CA . LEU A 1 115 ? 12.494 5.706 -21.748 1.00 76.62 115 LEU A CA 1
ATOM 907 C C . LEU A 1 115 ? 13.600 6.530 -22.421 1.00 76.62 115 LEU A C 1
ATOM 909 O O . LEU A 1 115 ? 14.043 6.189 -23.515 1.00 76.62 115 LEU A O 1
ATOM 913 N N . ALA A 1 116 ? 14.126 7.544 -21.727 1.00 73.12 116 ALA A N 1
ATOM 914 C CA . ALA A 1 116 ? 15.206 8.383 -22.247 1.00 73.12 116 ALA A CA 1
ATOM 915 C C . ALA A 1 116 ? 16.514 7.610 -22.520 1.00 73.12 116 ALA A C 1
ATOM 917 O O . ALA A 1 116 ? 17.317 8.029 -23.356 1.00 73.12 116 ALA A O 1
ATOM 918 N N . VAL A 1 117 ? 16.748 6.491 -21.825 1.00 70.56 117 VAL A N 1
ATOM 919 C CA . VAL A 1 117 ? 17.887 5.587 -22.068 1.00 70.56 117 VAL A CA 1
ATOM 920 C C . VAL A 1 117 ? 17.581 4.596 -23.194 1.00 70.56 117 VAL A C 1
ATOM 922 O O . VAL A 1 117 ? 18.435 4.373 -24.049 1.00 70.56 117 VAL A O 1
ATOM 925 N N . GLY A 1 118 ? 16.370 4.036 -23.232 1.00 66.25 118 GLY A N 1
ATOM 926 C CA . GLY A 1 118 ? 15.933 3.082 -24.254 1.00 66.25 118 GLY A CA 1
ATOM 927 C C . GLY A 1 118 ? 16.016 3.645 -25.675 1.00 66.25 118 GLY A C 1
ATOM 928 O O . GLY A 1 118 ? 16.477 2.949 -26.574 1.00 66.25 118 GLY A O 1
ATOM 929 N N . GLU A 1 119 ? 15.686 4.924 -25.860 1.00 69.62 119 GLU A N 1
ATOM 930 C CA . GLU A 1 119 ? 15.844 5.630 -27.143 1.00 69.62 119 GLU A CA 1
ATOM 931 C C . GLU A 1 119 ? 17.311 5.728 -27.599 1.00 69.62 119 GLU A C 1
ATOM 933 O O . GLU A 1 119 ? 17.613 5.748 -28.791 1.00 69.62 119 GLU A O 1
ATOM 938 N N . LYS A 1 120 ? 18.268 5.751 -26.662 1.00 67.38 120 LYS A N 1
ATOM 939 C CA . LYS A 1 120 ? 19.702 5.796 -26.992 1.00 67.38 120 LYS A CA 1
ATOM 940 C C . LYS A 1 120 ? 20.226 4.445 -27.475 1.00 67.38 120 LYS A C 1
ATOM 942 O O . LYS A 1 120 ? 21.183 4.422 -28.243 1.00 67.38 120 LYS A O 1
ATOM 947 N N . ILE A 1 121 ? 19.590 3.337 -27.085 1.00 64.19 121 ILE A N 1
ATOM 948 C CA . ILE A 1 121 ? 19.946 1.988 -27.557 1.00 64.19 121 ILE A CA 1
ATOM 949 C C . ILE A 1 121 ? 19.719 1.868 -29.072 1.00 64.19 121 ILE A C 1
ATOM 951 O O . ILE A 1 121 ? 20.473 1.169 -29.738 1.00 64.19 121 ILE A O 1
ATOM 955 N N . LEU A 1 122 ? 18.766 2.618 -29.638 1.00 64.44 122 LEU A N 1
ATOM 956 C CA . LEU A 1 122 ? 18.525 2.681 -31.085 1.00 64.44 122 LEU A CA 1
ATOM 957 C C . LEU A 1 122 ? 19.625 3.413 -31.863 1.00 64.44 122 LEU A C 1
ATOM 959 O O . LEU A 1 122 ? 19.786 3.176 -33.059 1.00 64.44 122 LEU A O 1
ATOM 963 N N . ARG A 1 123 ? 20.398 4.286 -31.200 1.00 63.12 123 ARG A N 1
ATOM 964 C CA . ARG A 1 123 ? 21.453 5.073 -31.858 1.00 63.12 123 ARG A CA 1
ATOM 965 C C . ARG A 1 123 ? 22.671 4.224 -32.206 1.00 63.12 123 ARG A C 1
ATOM 967 O O . ARG A 1 123 ? 23.179 4.327 -33.317 1.00 63.12 123 ARG A O 1
ATOM 974 N N . LEU A 1 124 ? 23.082 3.328 -31.308 1.00 64.25 124 LEU A N 1
ATOM 975 C CA . LEU A 1 124 ? 24.318 2.549 -31.463 1.00 64.25 124 LEU A CA 1
ATOM 976 C C . LEU A 1 124 ? 24.344 1.679 -32.744 1.00 64.25 124 LEU A C 1
ATOM 978 O O . LEU A 1 124 ? 25.322 1.762 -33.488 1.00 64.25 124 LEU A O 1
ATOM 982 N N . PRO A 1 125 ? 23.295 0.903 -33.090 1.00 64.06 125 PRO A N 1
ATOM 983 C CA . PRO A 1 125 ? 23.265 0.137 -34.340 1.00 64.06 125 PRO A CA 1
ATOM 984 C C . PRO A 1 125 ? 23.129 1.032 -35.578 1.00 64.06 125 PRO A C 1
ATOM 986 O O . PRO A 1 125 ? 23.717 0.742 -36.620 1.00 64.06 125 PRO A O 1
ATOM 989 N N . SER A 1 126 ? 22.399 2.150 -35.464 1.00 65.38 126 SER A N 1
ATOM 990 C CA . SER A 1 126 ? 22.233 3.102 -36.571 1.00 65.38 126 SER A CA 1
ATOM 991 C C . SER A 1 126 ? 23.557 3.749 -36.995 1.00 65.38 126 SER A C 1
ATOM 993 O O . SER A 1 126 ? 23.763 3.998 -38.179 1.00 65.38 126 SER A O 1
ATOM 995 N N . GLU A 1 127 ? 24.478 3.942 -36.047 1.00 67.31 127 GLU A N 1
ATOM 996 C CA . GLU A 1 127 ? 25.802 4.537 -36.261 1.00 67.31 127 GLU A CA 1
ATOM 997 C C . GLU A 1 127 ? 26.861 3.512 -36.721 1.00 67.31 127 GLU A C 1
ATOM 999 O O . GLU A 1 127 ? 27.882 3.901 -37.283 1.00 67.31 127 GLU A O 1
ATOM 1004 N N . SER A 1 128 ? 26.621 2.207 -36.525 1.00 65.00 128 SER A N 1
ATOM 1005 C CA . SER A 1 128 ? 27.635 1.145 -36.688 1.00 65.00 128 SER A CA 1
ATOM 1006 C C . SER A 1 128 ? 27.470 0.264 -37.936 1.00 65.00 128 SER A C 1
ATOM 1008 O O . SER A 1 128 ? 28.253 -0.664 -38.131 1.00 65.00 128 SER A O 1
ATOM 1010 N N . GLY A 1 129 ? 26.459 0.507 -38.775 1.00 64.62 129 GLY A N 1
ATOM 1011 C CA . GLY A 1 129 ? 26.199 -0.332 -39.958 1.00 64.62 129 GLY A CA 1
ATOM 1012 C C . GLY A 1 129 ? 24.755 -0.349 -40.463 1.00 64.62 129 GLY A C 1
ATOM 1013 O O . GLY A 1 129 ? 24.488 -0.972 -41.488 1.00 64.62 129 GLY A O 1
ATOM 1014 N N . GLY A 1 130 ? 23.844 0.358 -39.788 1.00 66.25 130 GLY A N 1
ATOM 1015 C CA . GLY A 1 130 ? 22.436 0.464 -40.166 1.00 66.25 130 GLY A CA 1
ATOM 1016 C C . GLY A 1 130 ? 21.537 -0.481 -39.368 1.00 66.25 130 GLY A C 1
ATOM 1017 O O . GLY A 1 130 ? 21.982 -1.474 -38.800 1.00 66.25 130 GLY A O 1
ATOM 1018 N N . LEU A 1 131 ? 20.250 -0.142 -39.300 1.00 76.38 131 LEU A N 1
ATOM 1019 C CA . LEU A 1 131 ? 19.227 -0.988 -38.687 1.00 76.38 131 LEU A CA 1
ATOM 1020 C C . LEU A 1 131 ? 18.744 -2.011 -39.719 1.00 76.38 131 LEU A C 1
ATOM 1022 O O . LEU A 1 131 ? 18.179 -1.622 -40.741 1.00 76.38 131 LEU A O 1
ATOM 1026 N N . ASP A 1 132 ? 18.925 -3.305 -39.458 1.00 82.94 132 ASP A N 1
ATOM 1027 C CA . ASP A 1 132 ? 18.273 -4.349 -40.247 1.00 82.94 132 ASP A CA 1
ATOM 1028 C C . ASP A 1 132 ? 16.881 -4.693 -39.686 1.00 82.94 132 ASP A C 1
ATOM 1030 O O . ASP A 1 132 ? 16.565 -4.471 -38.512 1.00 82.94 132 ASP A O 1
ATOM 1034 N N . GLN A 1 133 ? 16.026 -5.244 -40.547 1.00 82.00 133 GLN A N 1
ATOM 1035 C CA . GLN A 1 133 ? 14.646 -5.586 -40.204 1.00 82.00 133 GLN A CA 1
ATOM 1036 C C . GLN A 1 133 ? 14.548 -6.596 -39.046 1.00 82.00 133 GLN A C 1
ATOM 1038 O O . GLN A 1 133 ? 13.637 -6.493 -38.222 1.00 82.00 133 GLN A O 1
ATOM 1043 N N . GLY A 1 134 ? 15.467 -7.563 -38.971 1.00 83.00 134 GLY A N 1
ATOM 1044 C CA . GLY A 1 134 ? 15.502 -8.574 -37.917 1.00 83.00 134 GLY A CA 1
ATOM 1045 C C . GLY A 1 134 ? 15.799 -7.960 -36.552 1.00 83.00 134 GLY A C 1
ATOM 1046 O O . GLY A 1 134 ? 15.098 -8.259 -35.585 1.00 83.00 134 GLY A O 1
ATOM 1047 N N . TYR A 1 135 ? 16.757 -7.036 -36.483 1.00 81.44 135 TYR A N 1
ATOM 1048 C CA . TYR A 1 135 ? 17.063 -6.288 -35.264 1.00 81.44 135 TYR A CA 1
ATOM 1049 C C . TYR A 1 135 ? 15.877 -5.433 -34.789 1.00 81.44 135 TYR A C 1
ATOM 1051 O O . TYR A 1 135 ? 15.500 -5.469 -33.613 1.00 81.44 135 TYR A O 1
ATOM 1059 N N . VAL A 1 136 ? 15.233 -4.693 -35.698 1.00 83.06 136 VAL A N 1
ATOM 1060 C CA . VAL A 1 136 ? 14.082 -3.844 -35.344 1.00 83.06 136 VAL A CA 1
ATOM 1061 C C . VAL A 1 136 ? 12.907 -4.686 -34.832 1.00 83.06 136 VAL A C 1
ATOM 1063 O O . VAL A 1 136 ? 12.325 -4.376 -33.793 1.00 83.06 136 VAL A O 1
ATOM 1066 N N . ILE A 1 137 ? 12.563 -5.783 -35.509 1.00 83.25 137 ILE A N 1
ATOM 1067 C CA . ILE A 1 137 ? 11.421 -6.616 -35.107 1.00 83.25 137 ILE A CA 1
ATOM 1068 C C . ILE A 1 137 ? 11.727 -7.432 -33.842 1.00 83.25 137 ILE A C 1
ATOM 1070 O O . ILE A 1 137 ? 10.881 -7.496 -32.950 1.00 83.25 137 ILE A O 1
ATOM 1074 N N . GLY A 1 138 ? 12.902 -8.061 -33.763 1.00 80.75 138 GLY A N 1
ATOM 1075 C CA . GLY A 1 138 ? 13.236 -9.029 -32.712 1.00 80.75 138 GLY A CA 1
ATOM 1076 C C . GLY A 1 138 ? 13.898 -8.441 -31.466 1.00 80.75 138 GLY A C 1
ATOM 1077 O O . GLY A 1 138 ? 13.940 -9.092 -30.431 1.00 80.75 138 GLY A O 1
ATOM 1078 N N . THR A 1 139 ? 14.448 -7.226 -31.529 1.00 79.75 139 THR A N 1
ATOM 1079 C CA . THR A 1 139 ? 15.075 -6.578 -30.363 1.00 79.75 139 THR A CA 1
ATOM 1080 C C . THR A 1 139 ? 14.310 -5.334 -29.946 1.00 79.75 139 THR A C 1
ATOM 1082 O O . THR A 1 139 ? 13.919 -5.219 -28.785 1.00 79.75 139 THR A O 1
ATOM 1085 N N . VAL A 1 140 ? 14.053 -4.416 -30.880 1.00 80.31 140 VAL A N 1
ATOM 1086 C CA . VAL A 1 140 ? 13.400 -3.139 -30.551 1.00 80.31 140 VAL A CA 1
ATOM 1087 C C . VAL A 1 140 ? 11.937 -3.355 -30.185 1.00 80.31 140 VAL A C 1
ATOM 1089 O O . VAL A 1 140 ? 11.535 -3.038 -29.065 1.00 80.31 140 VAL A O 1
ATOM 1092 N N . ALA A 1 141 ? 11.153 -3.958 -31.083 1.00 84.88 141 ALA A N 1
ATOM 1093 C CA . ALA A 1 141 ? 9.721 -4.129 -30.855 1.00 84.88 141 ALA A CA 1
ATOM 1094 C C . ALA A 1 141 ? 9.417 -5.049 -29.658 1.00 84.88 141 ALA A C 1
ATOM 1096 O O . ALA A 1 141 ? 8.439 -4.823 -28.946 1.00 84.88 141 ALA A O 1
ATOM 1097 N N . ASP A 1 142 ? 10.250 -6.062 -29.395 1.00 83.94 142 ASP A N 1
ATOM 1098 C CA . ASP A 1 142 ? 10.124 -6.893 -28.191 1.00 83.94 142 ASP A CA 1
ATOM 1099 C C . ASP A 1 142 ? 10.432 -6.116 -26.909 1.00 83.94 142 ASP A C 1
ATOM 1101 O O . ASP A 1 142 ? 9.661 -6.189 -25.947 1.00 83.94 142 ASP A O 1
ATOM 1105 N N . ALA A 1 143 ? 11.503 -5.317 -26.898 1.00 81.50 143 ALA A N 1
ATOM 1106 C CA . ALA A 1 143 ? 11.815 -4.463 -25.759 1.00 81.50 143 ALA A CA 1
ATOM 1107 C C . ALA A 1 143 ? 10.693 -3.446 -25.492 1.00 81.50 143 ALA A C 1
ATOM 1109 O O . ALA A 1 143 ? 10.334 -3.230 -24.332 1.00 81.50 143 ALA A O 1
ATOM 1110 N N . ASP A 1 144 ? 10.098 -2.865 -26.534 1.00 84.44 144 ASP A N 1
ATOM 1111 C CA . ASP A 1 144 ? 8.959 -1.954 -26.395 1.00 84.44 144 ASP A CA 1
ATOM 1112 C C . ASP A 1 144 ? 7.724 -2.665 -25.848 1.00 84.44 144 ASP A C 1
ATOM 1114 O O . ASP A 1 144 ? 7.148 -2.192 -24.867 1.00 84.44 144 ASP A O 1
ATOM 1118 N N . ARG A 1 145 ? 7.377 -3.851 -26.371 1.00 88.12 145 ARG A N 1
ATOM 1119 C CA . ARG A 1 145 ? 6.288 -4.683 -25.828 1.00 88.12 145 ARG A CA 1
ATOM 1120 C C . ARG A 1 145 ? 6.488 -4.988 -24.343 1.00 88.12 145 ARG A C 1
ATOM 1122 O O . ARG A 1 145 ? 5.530 -4.907 -23.570 1.00 88.12 145 ARG A O 1
ATOM 1129 N N . MET A 1 146 ? 7.710 -5.329 -23.930 1.00 84.62 146 MET A N 1
ATOM 1130 C CA . MET A 1 146 ? 8.040 -5.590 -22.524 1.00 84.62 146 MET A CA 1
ATOM 1131 C C . MET A 1 146 ? 7.874 -4.338 -21.657 1.00 84.62 146 MET A C 1
ATOM 1133 O O . MET A 1 146 ? 7.239 -4.407 -20.602 1.00 84.62 146 MET A O 1
ATOM 1137 N N . ARG A 1 147 ? 8.392 -3.188 -22.106 1.00 84.50 147 ARG A N 1
ATOM 1138 C CA . ARG A 1 147 ? 8.271 -1.904 -21.396 1.00 84.50 147 ARG A CA 1
ATOM 1139 C C . ARG A 1 147 ? 6.813 -1.459 -21.274 1.00 84.50 147 ARG A C 1
ATOM 1141 O O . ARG A 1 147 ? 6.374 -1.072 -20.193 1.00 84.50 147 ARG A O 1
ATOM 1148 N N . ASP A 1 148 ? 6.049 -1.566 -22.356 1.00 87.62 148 ASP A N 1
ATOM 1149 C CA . ASP A 1 148 ? 4.614 -1.283 -22.404 1.00 87.62 148 ASP A CA 1
ATOM 1150 C C . ASP A 1 148 ? 3.819 -2.164 -21.445 1.00 87.62 148 ASP A C 1
ATOM 1152 O O . ASP A 1 148 ? 2.968 -1.677 -20.695 1.00 87.62 148 ASP A O 1
ATOM 1156 N N . LYS A 1 149 ? 4.108 -3.469 -21.446 1.00 87.56 149 LYS A N 1
ATOM 1157 C CA . LYS A 1 149 ? 3.495 -4.417 -20.515 1.00 87.56 149 LYS A CA 1
ATOM 1158 C C . LYS A 1 149 ? 3.810 -4.041 -19.068 1.00 87.56 149 LYS A C 1
ATOM 1160 O O . LYS A 1 149 ? 2.898 -4.045 -18.245 1.00 87.56 149 LYS A O 1
ATOM 1165 N N . GLY A 1 150 ? 5.062 -3.686 -18.773 1.00 85.00 150 GLY A N 1
ATOM 1166 C CA . GLY A 1 150 ? 5.482 -3.213 -17.454 1.00 85.00 150 GLY A CA 1
ATOM 1167 C C . GLY A 1 150 ? 4.691 -1.985 -17.004 1.00 85.00 150 GLY A C 1
ATOM 1168 O O . GLY A 1 150 ? 4.071 -2.013 -15.944 1.00 85.00 150 GLY A O 1
ATOM 1169 N N . ARG A 1 151 ? 4.619 -0.941 -17.840 1.00 87.75 151 ARG A N 1
ATOM 1170 C CA . ARG A 1 151 ? 3.848 0.280 -17.543 1.00 87.75 151 ARG A CA 1
ATOM 1171 C C . ARG A 1 151 ? 2.385 -0.018 -17.234 1.00 87.75 151 ARG A C 1
ATOM 1173 O O . ARG A 1 151 ? 1.891 0.384 -16.183 1.00 87.75 151 ARG A O 1
ATOM 1180 N N . ARG A 1 152 ? 1.710 -0.770 -18.113 1.00 89.38 152 ARG A N 1
ATOM 1181 C CA . ARG A 1 152 ? 0.303 -1.155 -17.910 1.00 89.38 152 ARG A CA 1
ATOM 1182 C C . ARG A 1 152 ? 0.108 -1.908 -16.598 1.00 89.38 152 ARG A C 1
ATOM 1184 O O . ARG A 1 152 ? -0.831 -1.607 -15.868 1.00 89.38 152 ARG A O 1
ATOM 1191 N N . LEU A 1 153 ? 1.008 -2.840 -16.280 1.00 87.94 153 LEU A N 1
ATOM 1192 C CA . LEU A 1 153 ? 0.953 -3.603 -15.037 1.00 87.94 153 LEU A CA 1
ATOM 1193 C C . LEU A 1 153 ? 1.071 -2.697 -13.806 1.00 87.94 153 LEU A C 1
ATOM 1195 O O . LEU A 1 153 ? 0.251 -2.810 -12.902 1.00 87.94 153 LEU A O 1
ATOM 1199 N N . HIS A 1 154 ? 2.044 -1.786 -13.771 1.00 88.94 154 HIS A N 1
ATOM 1200 C CA . HIS A 1 154 ? 2.245 -0.902 -12.621 1.00 88.94 154 HIS A CA 1
ATOM 1201 C C . HIS A 1 154 ? 1.096 0.093 -12.428 1.00 88.94 154 HIS A C 1
ATOM 1203 O O . HIS A 1 154 ? 0.654 0.305 -11.299 1.00 88.94 154 HIS A O 1
ATOM 1209 N N . THR A 1 155 ? 0.566 0.670 -13.512 1.00 93.12 155 THR A N 1
ATOM 1210 C CA . THR A 1 155 ? -0.624 1.531 -13.438 1.00 93.12 155 THR A CA 1
ATOM 1211 C C . THR A 1 155 ? -1.839 0.758 -12.931 1.00 93.12 155 THR A C 1
ATOM 1213 O O . THR A 1 155 ? -2.555 1.245 -12.057 1.00 93.12 155 THR A O 1
ATOM 1216 N N . HIS A 1 156 ? -2.055 -0.460 -13.428 1.00 93.81 156 HIS A N 1
ATOM 1217 C CA . HIS A 1 156 ? -3.159 -1.306 -12.979 1.00 93.81 156 HIS A CA 1
ATOM 1218 C C . HIS A 1 156 ? -3.022 -1.694 -11.501 1.00 93.81 156 HIS A C 1
ATOM 1220 O O . HIS A 1 156 ? -3.958 -1.509 -10.727 1.00 93.81 156 HIS A O 1
ATOM 1226 N N . GLN A 1 157 ? -1.836 -2.132 -11.070 1.00 92.69 157 GLN A N 1
ATOM 1227 C CA . GLN A 1 157 ? -1.553 -2.440 -9.664 1.00 92.69 157 GLN A CA 1
ATOM 1228 C C . GLN A 1 157 ? -1.809 -1.242 -8.746 1.00 92.69 157 GLN A C 1
ATOM 1230 O O . GLN A 1 157 ? -2.352 -1.420 -7.655 1.00 92.69 157 GLN A O 1
ATOM 1235 N N . TYR A 1 158 ? -1.474 -0.029 -9.198 1.00 95.56 158 TYR A N 1
ATOM 1236 C CA . TYR A 1 158 ? -1.772 1.188 -8.451 1.00 95.56 158 TYR A CA 1
ATOM 1237 C C . TYR A 1 158 ? -3.278 1.406 -8.259 1.00 95.56 158 TYR A C 1
ATOM 1239 O O . TYR A 1 158 ? -3.738 1.714 -7.159 1.00 95.56 158 TYR A O 1
ATOM 1247 N N . ILE A 1 159 ? -4.064 1.224 -9.324 1.00 96.94 159 ILE A N 1
ATOM 1248 C CA . ILE A 1 159 ? -5.524 1.366 -9.276 1.00 96.94 159 ILE A CA 1
ATOM 1249 C C . ILE A 1 159 ? -6.126 0.335 -8.315 1.00 96.94 159 ILE A C 1
ATOM 1251 O O . ILE A 1 159 ? -6.902 0.713 -7.437 1.00 96.94 159 ILE A O 1
ATOM 1255 N N . VAL A 1 160 ? -5.733 -0.935 -8.442 1.00 96.69 160 VAL A N 1
ATOM 1256 C CA . VAL A 1 160 ? -6.246 -2.037 -7.613 1.00 96.69 160 VAL A CA 1
ATOM 1257 C C . VAL A 1 160 ? -5.956 -1.798 -6.136 1.00 96.69 160 VAL A C 1
ATOM 1259 O O . VAL A 1 160 ? -6.871 -1.844 -5.312 1.00 96.69 160 VAL A O 1
ATOM 1262 N N . GLU A 1 161 ? -4.703 -1.511 -5.782 1.00 96.44 161 GLU A N 1
ATOM 1263 C CA . GLU A 1 161 ? -4.317 -1.347 -4.381 1.00 96.44 161 GLU A CA 1
ATOM 1264 C C . GLU A 1 161 ? -4.908 -0.063 -3.785 1.00 96.44 161 GLU A C 1
ATOM 1266 O O . GLU A 1 161 ? -5.397 -0.083 -2.656 1.00 96.44 161 GLU A O 1
ATOM 1271 N N . ARG A 1 162 ? -4.985 1.037 -4.548 1.00 97.56 162 ARG A N 1
ATOM 1272 C CA . ARG A 1 162 ? -5.738 2.232 -4.134 1.00 97.56 162 ARG A CA 1
ATOM 1273 C C . ARG A 1 162 ? -7.177 1.887 -3.768 1.00 97.56 162 ARG A C 1
ATOM 1275 O O . ARG A 1 162 ? -7.632 2.275 -2.693 1.00 97.56 162 ARG A O 1
ATOM 1282 N N . THR A 1 163 ? -7.896 1.214 -4.664 1.00 98.25 163 THR A N 1
ATOM 1283 C CA . THR A 1 163 ? -9.307 0.880 -4.447 1.00 98.25 163 THR A CA 1
ATOM 1284 C C . THR A 1 163 ? -9.452 -0.060 -3.254 1.00 98.25 163 THR A C 1
ATOM 1286 O O . THR A 1 163 ? -10.331 0.143 -2.418 1.00 98.25 163 THR A O 1
ATOM 1289 N N . ARG A 1 164 ? -8.541 -1.029 -3.102 1.00 97.25 164 ARG A N 1
ATOM 1290 C CA . ARG A 1 164 ? -8.480 -1.906 -1.929 1.00 97.25 164 ARG A CA 1
ATOM 1291 C C . ARG A 1 164 ? -8.309 -1.110 -0.633 1.00 97.25 164 ARG A C 1
ATOM 1293 O O . ARG A 1 164 ? -9.048 -1.354 0.316 1.00 97.25 164 ARG A O 1
ATOM 1300 N N . LEU A 1 165 ? -7.375 -0.160 -0.572 1.00 98.38 165 LEU A N 1
ATOM 1301 C CA . LEU A 1 165 ? -7.163 0.680 0.614 1.00 98.38 165 LEU A CA 1
ATOM 1302 C C . LEU A 1 165 ? -8.424 1.475 0.977 1.00 98.38 165 LEU A C 1
ATOM 1304 O O . LEU A 1 165 ? -8.794 1.542 2.150 1.00 98.38 165 LEU A O 1
ATOM 1308 N N . THR A 1 166 ? -9.125 2.020 -0.019 1.00 98.69 166 THR A N 1
ATOM 1309 C CA . THR A 1 166 ? -10.411 2.695 0.198 1.00 98.69 166 THR A CA 1
ATOM 1310 C C . THR A 1 166 ? -11.484 1.722 0.692 1.00 98.69 166 THR A C 1
ATOM 1312 O O . THR A 1 166 ? -12.195 2.048 1.639 1.00 98.69 166 THR A O 1
ATOM 1315 N N . ALA A 1 167 ? -11.552 0.498 0.163 1.00 98.25 167 ALA A N 1
ATOM 1316 C CA . ALA A 1 167 ? -12.464 -0.527 0.672 1.00 98.25 167 ALA A CA 1
ATOM 1317 C C . ALA A 1 167 ? -12.177 -0.879 2.146 1.00 98.25 167 ALA A C 1
ATOM 1319 O O . ALA A 1 167 ? -13.109 -0.986 2.936 1.00 98.25 167 ALA A O 1
ATOM 1320 N N . TYR A 1 168 ? -10.907 -1.001 2.555 1.00 98.19 168 TYR A N 1
ATOM 1321 C CA . TYR A 1 168 ? -10.533 -1.226 3.963 1.00 98.19 168 TYR A CA 1
ATOM 1322 C C . TYR A 1 168 ? -10.922 -0.064 4.883 1.00 98.19 168 TYR A C 1
ATOM 1324 O O . TYR A 1 168 ? -11.268 -0.296 6.048 1.00 98.19 168 TYR A O 1
ATOM 1332 N N . TYR A 1 169 ? -10.847 1.169 4.379 1.00 98.69 169 TYR A N 1
ATOM 1333 C CA . TYR A 1 169 ? -11.286 2.359 5.099 1.00 98.69 169 TYR A CA 1
ATOM 1334 C C . TYR A 1 169 ? -12.806 2.356 5.296 1.00 98.69 169 TYR A C 1
ATOM 1336 O O . TYR A 1 169 ? -13.273 2.423 6.430 1.00 98.69 169 TYR A O 1
ATOM 1344 N N . LEU A 1 170 ? -13.577 2.165 4.221 1.00 98.75 170 LEU A N 1
ATOM 1345 C CA . LEU A 1 170 ? -15.041 2.083 4.280 1.00 98.75 170 LEU A CA 1
ATOM 1346 C C . LEU A 1 170 ? -15.517 0.910 5.154 1.00 98.75 170 LEU A C 1
ATOM 1348 O O . LEU A 1 170 ? -16.430 1.070 5.960 1.00 98.75 170 LEU A O 1
ATOM 1352 N N . ALA A 1 171 ? -14.848 -0.243 5.074 1.00 98.25 171 ALA A N 1
ATOM 1353 C CA . ALA A 1 171 ? -15.105 -1.375 5.961 1.00 98.25 171 ALA A CA 1
ATOM 1354 C C . ALA A 1 171 ? -14.790 -1.048 7.431 1.00 98.25 171 ALA A C 1
ATOM 1356 O O . ALA A 1 171 ? -15.476 -1.520 8.334 1.00 98.25 171 ALA A O 1
ATOM 1357 N N . GLY A 1 172 ? -13.774 -0.218 7.688 1.00 97.69 172 GLY A N 1
ATOM 1358 C CA . GLY A 1 172 ? -13.467 0.295 9.024 1.00 97.69 172 GLY A CA 1
ATOM 1359 C C . GLY A 1 172 ? -14.558 1.223 9.560 1.00 97.69 172 GLY A C 1
ATOM 1360 O O . GLY A 1 172 ? -14.929 1.106 10.724 1.00 97.69 172 GLY A O 1
ATOM 1361 N N . LEU A 1 173 ? -15.125 2.086 8.709 1.00 98.31 173 LEU A N 1
ATOM 1362 C CA . LEU A 1 173 ? -16.272 2.929 9.065 1.00 98.31 173 LEU A CA 1
ATOM 1363 C C . LEU A 1 173 ? -17.493 2.078 9.433 1.00 98.31 173 LEU A C 1
ATOM 1365 O O . LEU A 1 173 ? -18.093 2.300 10.484 1.00 98.31 173 LEU A O 1
ATOM 1369 N N . ALA A 1 174 ? -17.802 1.063 8.621 1.00 98.00 174 ALA A N 1
ATOM 1370 C CA . ALA A 1 174 ? -18.877 0.117 8.905 1.00 98.00 174 ALA A CA 1
ATOM 1371 C C . ALA A 1 174 ? -18.648 -0.646 10.223 1.00 98.00 174 ALA A C 1
ATOM 1373 O O . ALA A 1 174 ? -19.563 -0.812 11.025 1.00 98.00 174 ALA A O 1
ATOM 137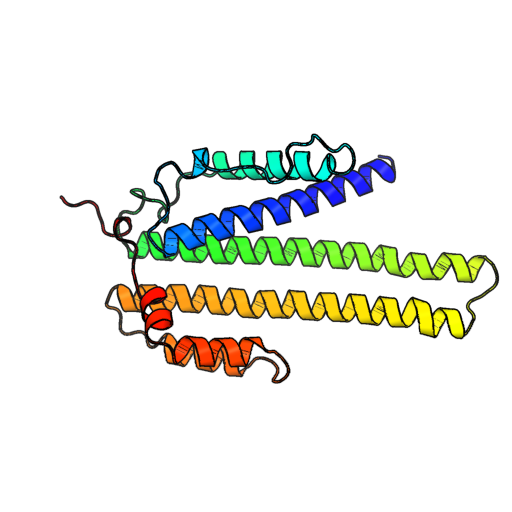4 N N . ALA A 1 175 ? -17.409 -1.067 10.498 1.00 96.44 175 ALA A N 1
ATOM 1375 C CA . ALA A 1 175 ? -17.041 -1.697 11.769 1.00 96.44 175 ALA A CA 1
ATOM 1376 C C . ALA A 1 175 ? -17.142 -0.744 12.977 1.00 96.44 175 ALA A C 1
ATOM 1378 O O . ALA A 1 175 ? -17.336 -1.201 14.102 1.00 96.44 175 ALA A O 1
ATOM 1379 N N . GLY A 1 176 ? -17.026 0.566 12.748 1.00 95.38 176 GLY A N 1
ATOM 1380 C CA . GLY A 1 176 ? -17.265 1.620 13.734 1.00 95.38 176 GLY A CA 1
ATOM 1381 C C . GLY A 1 176 ? -18.743 1.960 13.957 1.00 95.38 176 GLY A C 1
ATOM 1382 O O . GLY A 1 176 ? -19.034 2.846 14.757 1.00 95.38 176 GLY A O 1
ATOM 1383 N N . GLY A 1 177 ? -19.668 1.270 13.278 1.00 96.06 177 GLY A N 1
ATOM 1384 C CA . GLY A 1 177 ? -21.117 1.432 13.435 1.00 96.06 177 GLY A CA 1
ATOM 1385 C C . GLY A 1 177 ? -21.773 2.412 12.458 1.00 96.06 177 GLY A C 1
ATOM 1386 O O . GLY A 1 177 ? -22.955 2.705 12.611 1.00 96.06 177 GLY A O 1
ATOM 1387 N N . LEU A 1 178 ? -21.036 2.926 11.468 1.00 97.06 178 LEU A N 1
ATOM 1388 C CA . LEU A 1 178 ? -21.609 3.764 10.411 1.00 97.06 178 LEU A CA 1
ATOM 1389 C C . LEU A 1 178 ? -22.318 2.897 9.362 1.00 97.06 178 LEU A C 1
ATOM 1391 O O . LEU A 1 178 ? -21.834 1.824 9.007 1.00 97.06 178 LEU A O 1
ATOM 1395 N N . ASP A 1 179 ? -23.431 3.389 8.822 1.00 97.44 179 ASP A N 1
ATOM 1396 C CA . ASP A 1 179 ? -24.136 2.730 7.720 1.00 97.44 179 ASP A CA 1
ATOM 1397 C C . ASP A 1 179 ? -23.399 2.978 6.393 1.00 97.44 179 ASP A C 1
ATOM 1399 O O . ASP A 1 179 ? -23.535 4.028 5.764 1.00 97.44 179 ASP A O 1
ATOM 1403 N N . VAL A 1 180 ? -22.520 2.043 6.021 1.00 97.50 180 VAL A N 1
ATOM 1404 C CA . VAL A 1 180 ? -21.672 2.127 4.825 1.00 97.50 180 VAL A CA 1
ATOM 1405 C C . VAL A 1 180 ? -21.664 0.782 4.103 1.00 97.50 180 VAL A C 1
ATOM 1407 O O . VAL A 1 180 ? -21.052 -0.182 4.572 1.00 97.50 180 VAL A O 1
ATOM 1410 N N . ASP A 1 181 ? -22.263 0.729 2.910 1.00 96.94 181 ASP A N 1
ATOM 1411 C CA . ASP A 1 181 ? -22.207 -0.447 2.031 1.00 96.94 181 ASP A CA 1
ATOM 1412 C C . ASP A 1 181 ? -20.890 -0.504 1.237 1.00 96.94 181 ASP A C 1
ATOM 1414 O O . ASP A 1 181 ? -20.813 -0.305 0.020 1.00 96.94 181 ASP A O 1
ATOM 1418 N N . TRP A 1 182 ? -19.807 -0.770 1.964 1.00 97.94 182 TRP A N 1
ATOM 1419 C CA . TRP A 1 182 ? -18.464 -0.861 1.398 1.00 97.94 182 TRP A CA 1
ATOM 1420 C C . TRP A 1 182 ? -18.300 -2.043 0.430 1.00 97.94 182 TRP A C 1
ATOM 1422 O O . TRP A 1 182 ? -17.440 -1.997 -0.450 1.00 97.94 182 TRP A O 1
ATOM 1432 N N . VAL A 1 183 ? -19.110 -3.099 0.577 1.00 97.19 183 VAL A N 1
ATOM 1433 C CA . VAL A 1 183 ? -19.056 -4.298 -0.273 1.00 97.19 183 VAL A CA 1
ATOM 1434 C C . VAL A 1 183 ? -19.573 -3.973 -1.667 1.00 97.19 183 VAL A C 1
ATOM 1436 O O . VAL A 1 183 ? -18.887 -4.268 -2.650 1.00 97.19 183 VAL A O 1
ATOM 1439 N N . SER A 1 184 ? -20.753 -3.355 -1.766 1.00 97.19 184 SER A N 1
ATOM 1440 C CA . SER A 1 184 ? -21.304 -2.948 -3.061 1.00 97.19 184 SER A CA 1
ATOM 1441 C C . SER A 1 184 ? -20.433 -1.891 -3.723 1.00 97.19 184 SER A C 1
ATOM 1443 O O . SER A 1 184 ? -20.165 -2.005 -4.918 1.00 97.19 184 SER A O 1
ATOM 1445 N N . TRP A 1 185 ? -19.912 -0.930 -2.950 1.00 98.19 185 TRP A N 1
ATOM 1446 C CA . TRP A 1 185 ? -18.949 0.048 -3.460 1.00 98.19 185 TRP A CA 1
ATOM 1447 C C . TRP A 1 185 ? -17.709 -0.633 -4.055 1.00 98.19 185 TRP A C 1
ATOM 1449 O O . TRP A 1 185 ? -17.357 -0.373 -5.204 1.00 98.19 185 TRP A O 1
ATOM 1459 N N . TYR A 1 186 ? -17.076 -1.560 -3.324 1.00 97.75 186 TYR A N 1
ATOM 1460 C CA . TYR A 1 186 ? -15.842 -2.194 -3.796 1.00 97.75 186 TYR A CA 1
ATOM 1461 C C . TYR A 1 186 ? -16.078 -3.046 -5.048 1.00 97.75 186 TYR A C 1
ATOM 1463 O O . TYR A 1 186 ? -15.273 -3.025 -5.980 1.00 97.75 186 TYR A O 1
ATOM 1471 N N . ARG A 1 187 ? -17.213 -3.752 -5.105 1.00 96.44 187 ARG A N 1
ATOM 1472 C CA . ARG A 1 187 ? -17.623 -4.501 -6.296 1.00 96.44 187 ARG A CA 1
ATOM 1473 C C . ARG A 1 187 ? -17.844 -3.583 -7.499 1.00 96.44 187 ARG A C 1
ATOM 1475 O O . ARG A 1 187 ? -17.379 -3.908 -8.589 1.00 96.44 187 ARG A O 1
ATOM 1482 N N . ALA A 1 188 ? -18.540 -2.462 -7.310 1.00 97.06 188 ALA A N 1
ATOM 1483 C CA . ALA A 1 188 ? -18.816 -1.506 -8.378 1.00 97.06 188 ALA A CA 1
ATOM 1484 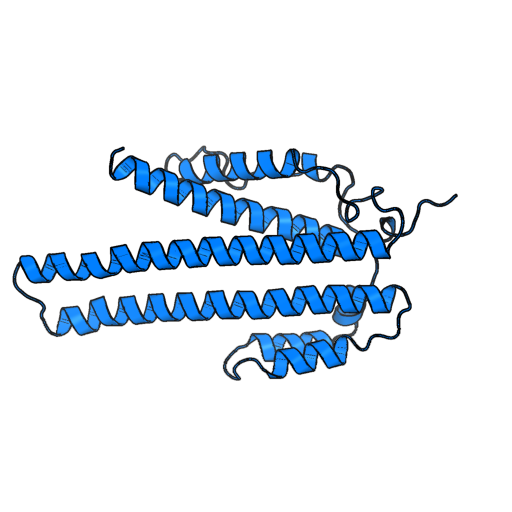C C . ALA A 1 188 ? -17.521 -0.906 -8.944 1.00 97.06 188 ALA A C 1
ATOM 1486 O O . ALA A 1 188 ? -17.339 -0.884 -10.158 1.00 97.06 188 ALA A O 1
ATOM 1487 N N . GLU A 1 189 ? -16.584 -0.518 -8.078 1.00 97.62 189 GLU A N 1
ATOM 1488 C CA . GLU A 1 189 ? -15.273 -0.021 -8.504 1.00 97.62 189 GLU A CA 1
ATOM 1489 C C . GLU A 1 189 ? -14.478 -1.081 -9.272 1.00 97.62 189 GLU A C 1
ATOM 1491 O O . GLU A 1 189 ? -13.953 -0.800 -10.348 1.00 97.62 189 GLU A O 1
ATOM 1496 N N . ALA A 1 190 ? -14.428 -2.319 -8.769 1.00 96.06 190 ALA A N 1
ATOM 1497 C CA . ALA A 1 190 ? -13.723 -3.411 -9.439 1.00 96.06 190 ALA A CA 1
ATOM 1498 C C . ALA A 1 190 ? -14.327 -3.770 -10.809 1.00 96.06 190 ALA A C 1
ATOM 1500 O O . ALA A 1 190 ? -13.614 -4.235 -11.699 1.00 96.06 190 ALA A O 1
ATOM 1501 N N . ALA A 1 191 ? -15.627 -3.533 -11.009 1.00 95.00 191 ALA A N 1
ATOM 1502 C CA . ALA A 1 191 ? -16.296 -3.755 -12.288 1.00 95.00 191 ALA A CA 1
ATOM 1503 C C . ALA A 1 191 ? -15.871 -2.761 -13.385 1.00 95.00 191 ALA A C 1
ATOM 1505 O O . ALA A 1 191 ? -16.073 -3.056 -14.560 1.00 95.00 191 ALA A O 1
ATOM 1506 N N . THR A 1 192 ? -15.264 -1.624 -13.024 1.00 95.19 192 THR A N 1
ATOM 1507 C CA . THR A 1 192 ? -14.729 -0.641 -13.987 1.00 95.19 192 THR A CA 1
ATOM 1508 C C . THR A 1 192 ? -13.371 -1.038 -14.569 1.00 95.19 192 THR A C 1
ATOM 1510 O O . THR A 1 192 ? -12.911 -0.432 -15.537 1.00 95.19 192 THR A O 1
ATOM 1513 N N . TRP A 1 193 ? -12.702 -2.034 -13.980 1.00 94.56 193 TRP A N 1
ATOM 1514 C CA . TRP A 1 193 ? -11.390 -2.484 -14.436 1.00 94.56 193 TRP A CA 1
ATOM 1515 C C . TRP A 1 193 ? -11.498 -3.305 -15.729 1.00 94.56 193 TRP A C 1
ATOM 1517 O O . TRP A 1 193 ? -12.526 -3.955 -15.951 1.00 94.56 193 TRP A O 1
ATOM 1527 N N . PRO A 1 194 ? -10.439 -3.328 -16.564 1.00 90.94 194 PRO A N 1
ATOM 1528 C CA . PRO A 1 194 ? -10.434 -4.122 -17.790 1.00 90.94 194 PRO A CA 1
ATOM 1529 C C . PRO A 1 194 ? -10.753 -5.603 -17.530 1.00 90.94 194 PRO A C 1
ATOM 1531 O O . PRO A 1 194 ? -10.307 -6.182 -16.538 1.00 90.94 194 PRO A O 1
ATOM 1534 N N . GLU A 1 195 ? -11.542 -6.217 -18.415 1.00 85.75 195 GLU A N 1
ATOM 1535 C CA . GLU A 1 195 ? -12.048 -7.591 -18.245 1.00 85.75 195 GLU A CA 1
ATOM 1536 C C . GLU A 1 195 ? -10.950 -8.657 -18.239 1.00 85.75 195 GLU A C 1
ATOM 1538 O O . GLU A 1 195 ? -11.101 -9.699 -17.604 1.00 85.75 195 GLU A O 1
ATOM 1543 N N . ASP A 1 196 ? -9.835 -8.384 -18.911 1.00 84.12 196 ASP A N 1
ATOM 1544 C CA . ASP A 1 196 ? -8.669 -9.260 -18.982 1.00 84.12 196 ASP A CA 1
ATOM 1545 C C . ASP A 1 196 ? -7.825 -9.249 -17.694 1.00 84.12 196 ASP A C 1
ATOM 1547 O O . ASP A 1 196 ? -6.875 -10.027 -17.568 1.00 84.12 196 ASP A O 1
ATOM 1551 N N . GLN A 1 197 ? -8.172 -8.409 -16.711 1.00 86.19 197 GLN A N 1
ATOM 1552 C CA . GLN A 1 197 ? -7.438 -8.310 -15.455 1.00 86.19 197 GLN A CA 1
ATOM 1553 C C . GLN A 1 197 ? -7.942 -9.324 -14.417 1.00 86.19 197 GLN A C 1
ATOM 1555 O O . GLN A 1 197 ? -9.097 -9.260 -13.980 1.00 86.19 197 GLN A O 1
ATOM 1560 N N . PRO A 1 198 ? -7.070 -10.214 -13.905 1.00 89.75 198 PRO A N 1
ATOM 1561 C CA . PRO A 1 198 ? -7.468 -11.243 -12.945 1.00 89.75 198 PRO A CA 1
ATOM 1562 C C . PRO A 1 198 ? -7.938 -10.664 -11.602 1.00 89.75 198 PRO A C 1
ATOM 1564 O O . PRO A 1 198 ? -8.651 -11.335 -10.854 1.00 89.75 198 PRO A O 1
ATOM 1567 N N . ASP A 1 199 ? -7.560 -9.425 -11.275 1.00 93.12 199 ASP A N 1
ATOM 1568 C CA . ASP A 1 199 ? -7.912 -8.783 -10.007 1.00 93.12 199 ASP A CA 1
ATOM 1569 C C . ASP A 1 199 ? -9.414 -8.547 -9.852 1.00 93.12 199 ASP A C 1
ATOM 1571 O O . ASP A 1 199 ? -9.929 -8.670 -8.741 1.00 93.12 199 ASP A O 1
ATOM 1575 N N . ARG A 1 200 ? -10.144 -8.322 -10.953 1.00 91.06 200 ARG A N 1
ATOM 1576 C CA . ARG A 1 200 ? -11.609 -8.203 -10.920 1.00 91.06 200 ARG A CA 1
ATOM 1577 C C . ARG A 1 200 ? -12.252 -9.476 -10.366 1.00 91.06 200 ARG A C 1
ATOM 1579 O O . ARG A 1 200 ? -13.072 -9.417 -9.451 1.00 91.06 200 ARG A O 1
ATOM 1586 N N . ALA A 1 201 ? -11.826 -10.638 -10.862 1.00 90.00 201 ALA A N 1
ATOM 1587 C CA . ALA A 1 201 ? -12.304 -11.929 -10.372 1.00 90.00 201 ALA A CA 1
ATOM 1588 C C . ALA A 1 201 ? -11.864 -12.197 -8.922 1.00 90.00 201 ALA A C 1
ATOM 1590 O O . ALA A 1 201 ? -12.641 -12.738 -8.134 1.00 90.00 201 ALA A O 1
ATOM 1591 N N . ARG A 1 202 ? -10.643 -11.790 -8.539 1.00 90.88 202 ARG A N 1
ATOM 1592 C CA . ARG A 1 202 ? -10.145 -11.929 -7.157 1.00 90.88 202 ARG A CA 1
ATOM 1593 C C . ARG A 1 202 ? -10.982 -11.140 -6.154 1.00 90.88 202 ARG A C 1
ATOM 1595 O O . ARG A 1 202 ? -11.231 -11.655 -5.066 1.00 90.88 202 ARG A O 1
ATOM 1602 N N . VAL A 1 203 ? -11.426 -9.930 -6.504 1.00 93.19 203 VAL A N 1
ATOM 1603 C CA . VAL A 1 203 ? -12.310 -9.129 -5.641 1.00 93.19 203 VAL A CA 1
ATOM 1604 C C . VAL A 1 203 ? -13.628 -9.858 -5.405 1.00 93.19 203 VAL A C 1
ATOM 1606 O O . VAL A 1 203 ? -14.006 -10.051 -4.251 1.00 93.19 203 VAL A O 1
ATOM 1609 N N . GLU A 1 204 ? -14.286 -10.346 -6.458 1.00 90.06 204 GLU A N 1
ATOM 1610 C CA . GLU A 1 204 ? -15.563 -11.057 -6.307 1.00 90.06 204 GLU A CA 1
ATOM 1611 C C . GLU A 1 204 ? -15.411 -12.350 -5.487 1.00 90.06 204 GLU A C 1
ATOM 1613 O O . GLU A 1 204 ? -16.173 -12.622 -4.555 1.00 90.06 204 GLU A O 1
ATOM 1618 N N . GLN A 1 205 ? -14.364 -13.129 -5.764 1.00 89.94 205 GLN A N 1
ATOM 1619 C CA . GLN A 1 205 ? -14.051 -14.337 -4.997 1.00 89.94 205 GLN A CA 1
ATOM 1620 C C . GLN A 1 205 ? -13.718 -14.037 -3.529 1.00 89.94 205 GLN A C 1
ATOM 1622 O O . GLN A 1 205 ? -14.032 -14.837 -2.651 1.00 89.94 205 GLN A O 1
ATOM 1627 N N . GLY A 1 206 ? -13.079 -12.902 -3.244 1.00 90.44 206 GLY A N 1
ATOM 1628 C CA . GLY A 1 206 ? -12.834 -12.441 -1.882 1.00 90.44 206 GLY A CA 1
ATOM 1629 C C . GLY A 1 206 ? -14.139 -12.078 -1.180 1.00 90.44 206 GLY A C 1
ATOM 1630 O O . GLY A 1 206 ? -14.442 -12.621 -0.122 1.00 90.44 206 GLY A O 1
ATOM 1631 N N . LEU A 1 207 ? -14.952 -11.214 -1.790 1.00 92.31 207 LEU A N 1
ATOM 1632 C CA . LEU A 1 207 ? -16.192 -10.697 -1.201 1.00 92.31 207 LEU A CA 1
ATOM 1633 C C . LEU A 1 207 ? -17.240 -11.786 -0.923 1.00 92.31 207 LEU A C 1
ATOM 1635 O O . LEU A 1 207 ? -18.002 -11.669 0.039 1.00 92.31 207 LEU A O 1
ATOM 1639 N N . THR A 1 208 ? -17.256 -12.870 -1.700 1.00 89.81 208 THR A N 1
ATOM 1640 C CA . THR A 1 208 ? -18.133 -14.029 -1.448 1.00 89.81 208 THR A CA 1
ATOM 1641 C C . THR A 1 208 ? -17.734 -14.829 -0.200 1.00 89.81 208 THR A C 1
ATOM 1643 O O . THR A 1 208 ? -18.582 -15.469 0.425 1.00 89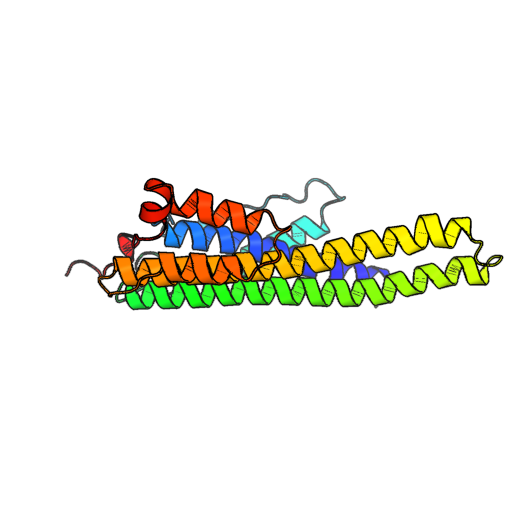.81 208 THR A O 1
ATOM 1646 N N . ARG A 1 209 ? -16.473 -14.754 0.244 1.00 88.38 209 ARG A N 1
ATOM 1647 C CA . ARG A 1 209 ? -15.979 -15.467 1.431 1.00 88.38 209 ARG A CA 1
ATOM 1648 C C . ARG A 1 209 ? -16.262 -14.664 2.700 1.00 88.38 209 ARG A C 1
ATOM 1650 O O . ARG A 1 209 ? -15.712 -13.584 2.907 1.00 88.38 209 ARG A O 1
ATOM 1657 N N . ALA A 1 210 ? -17.067 -15.224 3.605 1.00 80.50 210 ALA A N 1
ATOM 1658 C CA . ALA A 1 210 ? -17.350 -14.601 4.904 1.00 80.50 210 ALA A CA 1
ATOM 1659 C C . ALA A 1 210 ? -16.081 -14.227 5.709 1.00 80.50 210 ALA A C 1
ATOM 1661 O O . ALA A 1 210 ? -16.033 -13.102 6.209 1.00 80.50 210 ALA A O 1
ATOM 1662 N N . PRO A 1 211 ? -15.018 -15.063 5.766 1.00 88.94 211 PRO A N 1
ATOM 1663 C CA . PRO A 1 211 ? -13.782 -14.696 6.459 1.00 88.94 211 PRO A CA 1
ATOM 1664 C C . PRO A 1 211 ? -13.114 -13.438 5.898 1.00 88.94 211 PRO A C 1
ATOM 1666 O O . PRO A 1 211 ? -12.608 -12.622 6.658 1.00 88.94 211 PRO A O 1
ATOM 1669 N N . PHE A 1 212 ? -13.145 -13.240 4.578 1.00 87.50 212 PHE A N 1
ATOM 1670 C CA . PHE A 1 212 ? -12.544 -12.064 3.950 1.00 87.50 212 PHE A CA 1
ATOM 1671 C C . PHE A 1 212 ? -13.282 -10.782 4.350 1.00 87.50 212 PHE 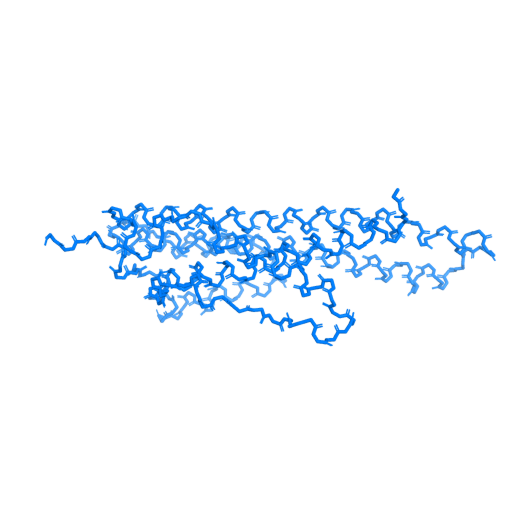A C 1
ATOM 1673 O O . PHE A 1 212 ? -12.655 -9.807 4.763 1.00 87.50 212 PHE A O 1
ATOM 1680 N N . ARG A 1 213 ? -14.622 -10.806 4.310 1.00 91.56 213 ARG A N 1
ATOM 1681 C CA . ARG A 1 213 ? -15.446 -9.669 4.747 1.00 91.56 213 ARG A CA 1
ATOM 1682 C C . ARG A 1 213 ? -15.236 -9.342 6.222 1.00 91.56 213 ARG A C 1
ATOM 1684 O O . ARG A 1 213 ? -15.052 -8.176 6.550 1.00 91.56 213 ARG A O 1
ATOM 1691 N N . ALA A 1 214 ? -15.191 -10.356 7.085 1.00 91.12 214 ALA A N 1
ATOM 1692 C CA . ALA A 1 214 ? -14.936 -10.172 8.513 1.00 91.12 214 ALA A CA 1
ATOM 1693 C C . ALA A 1 214 ? -13.535 -9.598 8.796 1.00 91.12 214 ALA A C 1
ATOM 1695 O O . ALA A 1 214 ? -13.377 -8.751 9.671 1.00 91.12 214 ALA A O 1
ATOM 1696 N N . VAL A 1 215 ? -12.518 -10.012 8.031 1.00 91.12 215 VAL A N 1
ATOM 1697 C CA . VAL A 1 215 ? -11.155 -9.469 8.145 1.00 91.12 215 VAL A CA 1
ATOM 1698 C C . VAL A 1 215 ? -11.092 -7.999 7.724 1.00 91.12 215 VAL A C 1
ATOM 1700 O O . VAL A 1 215 ? -10.355 -7.232 8.337 1.00 91.12 215 VAL A O 1
ATOM 1703 N N . MET A 1 216 ? -11.857 -7.576 6.715 1.00 95.19 216 MET A N 1
ATOM 1704 C CA . MET A 1 216 ? -11.909 -6.162 6.323 1.00 95.19 216 MET A CA 1
ATOM 1705 C C . MET A 1 216 ? -12.757 -5.325 7.292 1.00 95.19 216 MET A C 1
ATOM 1707 O O . MET A 1 216 ? -12.326 -4.257 7.728 1.00 95.19 216 MET A O 1
ATOM 1711 N N . GLN A 1 217 ? -13.940 -5.806 7.674 1.00 95.81 217 GLN A N 1
ATOM 1712 C CA . GLN A 1 217 ? -14.884 -5.102 8.546 1.00 95.81 217 GLN A CA 1
ATOM 1713 C C . GLN A 1 217 ? -14.612 -5.388 10.031 1.00 95.81 217 GLN A C 1
ATOM 1715 O O . GLN A 1 217 ? -15.453 -5.897 10.767 1.00 95.81 217 GLN A O 1
ATOM 1720 N N . LYS A 1 218 ? -13.413 -5.025 10.484 1.00 94.69 218 LYS A N 1
ATOM 1721 C CA . LYS A 1 218 ? -13.029 -5.013 11.903 1.00 94.69 218 LYS A CA 1
ATOM 1722 C C . LYS A 1 218 ? -12.293 -3.724 12.241 1.00 94.69 218 LYS A C 1
ATOM 1724 O O . LYS A 1 218 ? -11.730 -3.097 11.348 1.00 94.69 218 LYS A O 1
ATOM 1729 N N . LEU A 1 219 ? -12.232 -3.377 13.521 1.00 95.50 219 LEU A N 1
ATOM 1730 C CA . LEU A 1 219 ? -11.320 -2.358 14.044 1.00 95.50 219 LEU A CA 1
ATOM 1731 C C . LEU A 1 219 ? -10.320 -3.033 14.997 1.00 95.50 219 LEU A C 1
ATOM 1733 O O . LEU A 1 219 ? -10.755 -3.837 15.826 1.00 95.50 219 LEU A O 1
ATOM 1737 N N . PRO A 1 220 ? -9.016 -2.723 14.901 1.00 95.31 220 PRO A N 1
ATOM 1738 C CA . PRO A 1 220 ? -8.020 -3.053 15.914 1.00 95.31 220 PRO A CA 1
ATOM 1739 C C . PRO A 1 220 ? -8.486 -2.707 17.329 1.00 95.31 220 PRO A C 1
ATOM 1741 O O . PRO A 1 220 ? -9.080 -1.652 17.556 1.00 95.31 220 PRO A O 1
ATOM 1744 N N . GLY A 1 221 ? -8.194 -3.586 18.292 1.00 92.88 221 GLY A N 1
ATOM 1745 C CA . GLY A 1 221 ? -8.592 -3.383 19.688 1.00 92.88 221 GLY A CA 1
ATOM 1746 C C . GLY A 1 221 ? -8.015 -2.097 20.283 1.00 92.88 221 GLY A C 1
ATOM 1747 O O . GLY A 1 221 ? -8.747 -1.333 20.901 1.00 92.88 221 GLY A O 1
ATOM 1748 N N . TYR A 1 222 ? -6.740 -1.816 20.006 1.00 92.94 222 TYR A N 1
ATOM 1749 C CA . TYR A 1 222 ? -6.014 -0.640 20.500 1.00 92.94 222 TYR A CA 1
ATOM 1750 C C . TYR A 1 222 ? -6.356 0.675 19.780 1.00 92.94 222 TYR A C 1
ATOM 1752 O O . TYR A 1 222 ? -5.843 1.721 20.159 1.00 92.94 222 TYR A O 1
ATOM 1760 N N . TRP A 1 223 ? -7.194 0.652 18.736 1.00 93.19 223 TRP A N 1
ATOM 1761 C CA . TRP A 1 223 ? -7.750 1.882 18.156 1.00 93.19 223 TRP A CA 1
ATOM 1762 C C . TRP A 1 223 ? -8.948 2.393 18.958 1.00 93.19 223 TRP A C 1
ATOM 1764 O O . TRP A 1 223 ? -9.393 3.518 18.757 1.00 93.19 223 TRP A O 1
ATOM 1774 N N . ARG A 1 224 ? -9.502 1.593 19.873 1.00 74.75 224 ARG A N 1
ATOM 1775 C CA . ARG A 1 224 ? -10.530 2.064 20.803 1.00 74.75 224 ARG A CA 1
ATOM 1776 C C . ARG A 1 224 ? -9.830 2.869 21.899 1.00 74.75 224 ARG A C 1
ATOM 1778 O O . ARG A 1 224 ? -8.771 2.454 22.353 1.00 74.75 224 ARG A O 1
ATOM 1785 N N . ALA A 1 225 ? -10.403 4.023 22.252 1.00 58.31 225 ALA A N 1
ATOM 1786 C CA . ALA A 1 225 ? -9.867 4.943 23.259 1.00 58.31 225 ALA A CA 1
ATOM 1787 C C . ALA A 1 225 ? -9.404 4.190 24.523 1.00 58.31 225 ALA A C 1
ATOM 1789 O O . ALA A 1 225 ? -9.985 3.137 24.821 1.00 58.31 225 ALA A O 1
ATOM 1790 N N . PRO A 1 226 ? -8.412 4.707 25.275 1.00 48.53 226 PRO A N 1
ATOM 1791 C CA . PRO A 1 226 ? -8.021 4.076 26.522 1.00 48.53 226 PRO A CA 1
ATOM 1792 C C . PRO A 1 226 ? -9.257 3.909 27.406 1.00 48.53 226 PRO A C 1
ATOM 1794 O O . PRO A 1 226 ? -10.071 4.827 27.541 1.00 48.53 226 PRO A O 1
ATOM 1797 N N . THR A 1 227 ? -9.413 2.711 27.964 1.00 47.88 227 THR A N 1
ATOM 1798 C CA . THR A 1 227 ? -10.308 2.475 29.099 1.00 47.88 227 THR A CA 1
ATOM 1799 C C . THR A 1 227 ? -10.024 3.563 30.147 1.00 47.88 227 THR A C 1
ATOM 1801 O O . THR A 1 227 ? -8.840 3.842 30.358 1.00 47.88 227 THR A O 1
ATOM 1804 N N . PRO A 1 228 ? -11.060 4.208 30.720 1.00 43.59 228 PRO A N 1
ATOM 1805 C CA . PRO A 1 228 ? -10.912 5.354 31.621 1.00 43.59 228 PRO A CA 1
ATOM 1806 C C . PRO A 1 228 ? -9.943 5.121 32.782 1.00 43.59 228 PRO A C 1
ATOM 1808 O O . PRO A 1 228 ? -9.841 3.962 33.249 1.00 43.59 228 PRO A O 1
#

Radius of gyration: 22.03 Å; chains: 1; bounding box: 55×29×72 Å

Foldseek 3Di:
DDPVVVVLVLLLLLLQLVLLLVLVLVQLLCLLQQNHDLVNLVVDDDPDPCPDVVCNSNRVSNVVSSVVVSPDPDALSHFQNNQALLRNLVRSLVVNLVSLVSSLVSVVVVLVVVVVVLVVVVVVCCVVPHDDPCCCVVPVVVVVVVSVVVVVVSVLVSLLVNLVSVLLSQLQCVLVVDPGPSLVVSLVSLVPDDPPDCSNVVSVVLSVDPVSSVSSNHTHPSNHHPDD

Organism: NCBI:txid948102

pLDDT: mean 88.07, std 11.39, range [43.59, 98.75]